Protein AF-A0A534KFR3-F1 (afdb_monomer_lite)

Sequence (346 aa):
MSGYLRDSQLRRQLEEKVKEATRTRQAAEDGIKAAQDLVDQARRTDANVVDAEKALAEANEAMASKDYKVAVDKAGEALERGKRIYRERARAIVDSSSALGRLAKGVGGELAETEAALAKAEGALASEDLGTAIDLAKKAWKRSEKVLQEHLSSSFSKAQSLILAAKNLSRDVAPVEDLLSRARTAMENNDFQSALDFTNEALETITDDLNSAVDKEIHEVEDLIRTAAELGADTTKATTLIERARGDIGNLDFEKAKNAVRQSRAESEKALQRSLDGRAGDFSKFVQDARALGADPAIGQESFDKAEAAIKKGNYREGAQLAKQGFQAIQQAQFQRVVGVIATSR

Secondary structure (DSSP, 8-state):
-HHHHHHHHHHHHHHHHHHHHHHHHHHHHHHHHHHHHHHHHHHTTT---HHHHHHHHHHHHHHHTT-HHHHHHHHHHHHHHHHHHHHHHHHHHHHHHHHHHHHHHHTT---HHHHHHHHHHHHHHHTT-HHHHHHHHHHHHHHHHHHHHHHHHHHHHHHHHHHHHHHHTT---HHHHHHHHHHHHHHHTT-HHHHHHHHHHHHHHHHHHHHHHHHHHHHHHHHHHHHHHHTT---HHHHHHHHHHHHHHHTT-HHHHHHHHHHHHHHHHHHHHHHHHHHHHHHHHHHHHHHHTT---HHHHHHHHHHHHHHHTT-HHHHHHHHHHHHHHHHHHHHHHHHHHHHHT-

Structure (mmCIF, N/CA/C/O backbone):
data_AF-A0A534KFR3-F1
#
_entry.id   AF-A0A534KFR3-F1
#
loop_
_atom_site.group_PDB
_atom_site.id
_atom_site.type_symbol
_atom_site.label_atom_id
_atom_site.label_alt_id
_atom_site.label_comp_id
_atom_site.label_asym_id
_atom_site.label_entity_id
_atom_site.label_seq_id
_atom_site.pdbx_PDB_ins_code
_atom_site.Cartn_x
_atom_site.Cartn_y
_atom_site.Cartn_z
_atom_site.occupancy
_atom_site.B_iso_or_equiv
_atom_site.auth_seq_id
_atom_site.auth_comp_id
_atom_site.auth_asym_id
_atom_site.auth_atom_id
_atom_site.pdbx_PDB_model_num
ATOM 1 N N . MET A 1 1 ? -63.292 -10.045 74.303 1.00 50.25 1 MET A N 1
ATOM 2 C CA . MET A 1 1 ? -62.393 -10.848 73.437 1.00 50.25 1 MET A CA 1
ATOM 3 C C . MET A 1 1 ? -62.024 -10.199 72.085 1.00 50.25 1 MET A C 1
ATOM 5 O O . MET A 1 1 ? -61.214 -10.771 71.375 1.00 50.25 1 MET A O 1
ATOM 9 N N . SER A 1 2 ? -62.514 -9.000 71.722 1.00 57.16 2 SER A N 1
ATOM 10 C CA . SER A 1 2 ? -62.345 -8.441 70.358 1.00 57.16 2 SER A CA 1
ATOM 11 C C . SER A 1 2 ? -61.116 -7.534 70.123 1.00 57.16 2 SER A C 1
ATOM 13 O O . SER A 1 2 ? -60.778 -7.282 68.969 1.00 57.16 2 SER A O 1
ATOM 15 N N . GLY A 1 3 ? -60.454 -7.021 71.170 1.00 59.06 3 GLY A N 1
ATOM 16 C CA . GLY A 1 3 ? -59.320 -6.085 71.033 1.00 59.06 3 GLY A CA 1
ATOM 17 C C . GLY A 1 3 ? -57.972 -6.765 70.762 1.00 59.06 3 GLY A C 1
ATOM 18 O O . GLY A 1 3 ? -57.223 -6.324 69.900 1.00 59.06 3 GLY A O 1
ATOM 19 N N . TYR A 1 4 ? -57.709 -7.893 71.428 1.00 57.94 4 TYR A N 1
ATOM 20 C CA . TYR A 1 4 ? -56.459 -8.657 71.297 1.00 57.94 4 TYR A CA 1
ATOM 21 C C . TYR A 1 4 ? -56.263 -9.266 69.898 1.00 57.94 4 TYR A C 1
ATOM 23 O O . TYR A 1 4 ? -55.151 -9.284 69.384 1.00 57.94 4 TYR A O 1
ATOM 31 N N . LEU A 1 5 ? -57.348 -9.720 69.260 1.00 59.00 5 LEU A N 1
ATOM 32 C CA . LEU A 1 5 ? -57.322 -10.266 67.896 1.00 59.00 5 LEU A CA 1
ATOM 33 C C . LEU A 1 5 ? -57.063 -9.184 66.833 1.00 59.00 5 LEU A C 1
ATOM 35 O O . LEU A 1 5 ? -56.350 -9.440 65.865 1.00 59.00 5 LEU A O 1
ATOM 39 N N . ARG A 1 6 ? -57.589 -7.963 67.024 1.00 63.81 6 ARG A N 1
ATOM 40 C CA . ARG A 1 6 ? -57.292 -6.812 66.150 1.00 63.81 6 ARG A CA 1
ATOM 41 C C . ARG A 1 6 ? -55.854 -6.326 66.320 1.00 63.81 6 ARG A C 1
ATOM 43 O O . ARG A 1 6 ? -55.196 -6.064 65.320 1.00 63.81 6 ARG A O 1
ATOM 50 N N . ASP A 1 7 ? -55.357 -6.260 67.555 1.00 72.62 7 ASP A N 1
ATOM 51 C CA . ASP A 1 7 ? -53.977 -5.843 67.832 1.00 72.62 7 ASP A CA 1
ATOM 52 C C . ASP A 1 7 ? -52.958 -6.871 67.302 1.00 72.62 7 ASP A C 1
ATOM 54 O O . ASP A 1 7 ? -51.939 -6.500 66.721 1.00 72.62 7 ASP A O 1
ATOM 58 N N . SER A 1 8 ? -53.260 -8.176 67.382 1.00 75.62 8 SER A N 1
ATOM 59 C CA . SER A 1 8 ? -52.394 -9.214 66.803 1.00 75.62 8 SER A CA 1
ATOM 60 C C . SER A 1 8 ? -52.407 -9.224 65.268 1.00 75.62 8 SER A C 1
ATOM 62 O O . SER A 1 8 ? -51.380 -9.512 64.655 1.00 75.62 8 SER A O 1
ATOM 64 N N . GLN A 1 9 ? -53.545 -8.924 64.627 1.00 77.69 9 GLN A N 1
ATOM 65 C CA . GLN A 1 9 ? -53.625 -8.772 63.167 1.00 77.69 9 GLN A CA 1
ATOM 66 C C . GLN A 1 9 ? -52.870 -7.530 62.677 1.00 77.69 9 GLN A C 1
ATOM 68 O O . GLN A 1 9 ? -52.138 -7.621 61.693 1.00 77.69 9 GLN A O 1
ATOM 73 N N . LEU A 1 10 ? -52.993 -6.398 63.378 1.00 79.06 10 LEU A N 1
ATOM 74 C CA . LEU A 1 10 ? -52.291 -5.160 63.034 1.00 79.06 10 LEU A CA 1
ATOM 75 C C . LEU A 1 10 ? -50.768 -5.318 63.167 1.00 79.06 10 LEU A C 1
ATOM 77 O O . LEU A 1 10 ? -50.029 -4.902 62.277 1.00 79.06 10 LEU A O 1
ATOM 81 N N . ARG A 1 11 ? -50.291 -5.983 64.231 1.00 79.69 11 ARG A N 1
ATOM 82 C CA . ARG A 1 11 ? -48.862 -6.304 64.401 1.00 79.69 11 ARG A CA 1
ATOM 83 C C . ARG A 1 11 ? -48.328 -7.185 63.277 1.00 79.69 11 ARG A C 1
ATOM 85 O O . ARG A 1 11 ? -47.283 -6.867 62.726 1.00 79.69 11 ARG A O 1
ATOM 92 N N . ARG A 1 12 ? -49.063 -8.233 62.880 1.00 80.75 12 ARG A N 1
ATOM 93 C CA . ARG A 1 12 ? -48.673 -9.083 61.740 1.00 80.75 12 ARG A CA 1
ATOM 94 C C . ARG A 1 12 ? -48.595 -8.299 60.428 1.00 80.75 12 ARG A C 1
ATOM 96 O O . ARG A 1 12 ? -47.632 -8.463 59.691 1.00 80.75 12 ARG A O 1
ATOM 103 N N . GLN A 1 13 ? -49.560 -7.418 60.158 1.00 81.94 13 GLN A N 1
ATOM 104 C CA . GLN A 1 13 ? -49.538 -6.570 58.958 1.00 81.94 13 GLN A CA 1
ATOM 105 C C . GLN A 1 13 ? -48.370 -5.575 58.960 1.00 81.94 13 GLN A C 1
ATOM 107 O O . GLN A 1 13 ? -47.772 -5.325 57.916 1.00 81.94 13 GLN A O 1
ATOM 112 N N . LEU A 1 14 ? -48.032 -5.002 60.117 1.00 81.25 14 LEU A N 1
ATOM 113 C CA . LEU A 1 14 ? -46.873 -4.119 60.252 1.00 81.25 14 LEU A CA 1
ATOM 114 C C . LEU A 1 14 ? -45.558 -4.889 60.082 1.00 81.25 14 LEU A C 1
ATOM 116 O O . LEU A 1 14 ? -44.676 -4.416 59.372 1.00 81.25 14 LEU A O 1
ATOM 120 N N . GLU A 1 15 ? -45.439 -6.084 60.664 1.00 83.81 15 GLU A N 1
ATOM 121 C CA . GLU A 1 15 ? -44.276 -6.960 60.474 1.00 83.81 15 GLU A CA 1
ATOM 122 C C . GLU A 1 15 ? -44.083 -7.362 59.007 1.00 83.81 15 GLU A C 1
ATOM 124 O O . GLU A 1 15 ? -42.954 -7.342 58.514 1.00 83.81 15 GLU A O 1
ATOM 129 N N . GLU A 1 16 ? -45.158 -7.696 58.286 1.00 85.31 16 GLU A N 1
ATOM 130 C CA . GLU A 1 16 ? -45.086 -7.981 56.848 1.00 85.31 16 GLU A CA 1
ATOM 131 C C . GLU A 1 16 ? -44.663 -6.754 56.039 1.00 85.31 16 GLU A C 1
ATOM 133 O O . GLU A 1 16 ? -43.747 -6.860 55.223 1.00 85.31 16 GLU A O 1
ATOM 138 N N . LYS A 1 17 ? -45.241 -5.576 56.309 1.00 83.19 17 LYS A N 1
ATOM 139 C CA . LYS A 1 17 ? -44.859 -4.330 55.625 1.00 83.19 17 LYS A CA 1
ATOM 140 C C . LYS A 1 17 ? -43.408 -3.936 55.880 1.00 83.19 17 LYS A C 1
ATOM 142 O O . LYS A 1 17 ? -42.738 -3.467 54.964 1.00 83.19 17 LYS A O 1
ATOM 147 N N . VAL A 1 18 ? -42.906 -4.133 57.099 1.00 85.75 18 VAL A N 1
ATOM 148 C CA . VAL A 1 18 ? -41.492 -3.890 57.419 1.00 85.75 18 VAL A CA 1
ATOM 1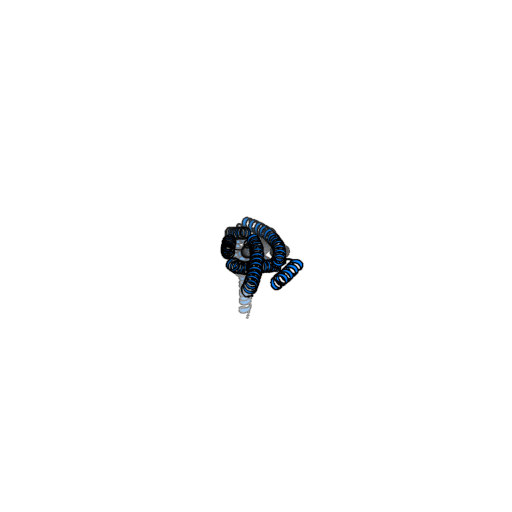49 C C . VAL A 1 18 ? -40.604 -4.863 56.647 1.00 85.75 18 VAL A C 1
ATOM 151 O O . VAL A 1 18 ? -39.651 -4.424 56.012 1.00 85.75 18 VAL A O 1
ATOM 154 N N . LYS A 1 19 ? -40.938 -6.160 56.618 1.00 88.94 19 LYS A N 1
ATOM 155 C CA . LYS A 1 19 ? -40.187 -7.157 55.835 1.00 88.94 19 LYS A CA 1
ATOM 156 C C . LYS A 1 19 ? -40.177 -6.838 54.338 1.00 88.94 19 LYS A C 1
ATOM 158 O O . LYS A 1 19 ? -39.131 -6.960 53.704 1.00 88.94 19 LYS A O 1
ATOM 163 N N . GLU A 1 20 ? -41.312 -6.434 53.775 1.00 86.88 20 GLU A N 1
ATOM 164 C CA . GLU A 1 20 ? -41.431 -6.040 52.367 1.00 86.88 20 GLU A CA 1
ATOM 165 C C . GLU A 1 20 ? -40.597 -4.784 52.067 1.00 86.88 20 GLU A C 1
ATOM 167 O O . GLU A 1 20 ? -39.834 -4.764 51.100 1.00 86.88 20 GLU A O 1
ATOM 172 N N . ALA A 1 21 ? -40.656 -3.771 52.935 1.00 84.88 21 ALA A N 1
ATOM 173 C CA . ALA A 1 21 ? -39.852 -2.559 52.803 1.00 84.88 21 ALA A CA 1
ATOM 174 C C . ALA A 1 21 ? -38.344 -2.845 52.904 1.00 84.88 21 ALA A C 1
ATOM 176 O O . ALA A 1 21 ? -37.573 -2.318 52.105 1.00 84.88 21 ALA A O 1
ATOM 177 N N . THR A 1 22 ? -37.912 -3.714 53.827 1.00 91.31 22 THR A N 1
ATOM 178 C CA . THR A 1 22 ? -36.505 -4.130 53.941 1.00 91.31 22 THR A CA 1
ATOM 179 C C . THR A 1 22 ? -36.033 -4.881 52.697 1.00 91.31 22 THR A C 1
ATOM 181 O O . THR A 1 22 ? -34.948 -4.598 52.197 1.00 91.31 22 THR A O 1
ATOM 184 N N . ARG A 1 23 ? -36.846 -5.799 52.155 1.00 93.38 23 ARG A N 1
ATOM 185 C CA . ARG A 1 23 ? -36.517 -6.514 50.908 1.00 93.38 23 ARG A CA 1
ATOM 186 C C . ARG A 1 23 ? -36.410 -5.572 49.715 1.00 93.38 23 ARG A C 1
ATOM 188 O O . ARG A 1 23 ? -35.467 -5.681 48.943 1.00 93.38 23 ARG A O 1
ATOM 195 N N . THR A 1 24 ? -37.356 -4.645 49.583 1.00 92.62 24 THR A N 1
ATOM 196 C CA . THR A 1 24 ? -37.374 -3.675 48.476 1.00 92.62 24 THR A CA 1
ATOM 197 C C . THR A 1 24 ? -36.176 -2.735 48.559 1.00 92.62 24 THR A C 1
ATOM 199 O O . THR A 1 24 ? -35.534 -2.464 47.552 1.00 92.62 24 THR A O 1
ATOM 202 N N . ARG A 1 25 ? -35.822 -2.295 49.772 1.00 94.19 25 ARG A N 1
ATOM 203 C CA . ARG A 1 25 ? -34.606 -1.519 50.017 1.00 94.19 25 ARG A CA 1
ATOM 204 C C . ARG A 1 25 ? -33.344 -2.277 49.597 1.00 94.19 25 ARG A C 1
ATOM 206 O O . ARG A 1 25 ? -32.515 -1.698 48.911 1.00 94.19 25 ARG A O 1
ATOM 213 N N . GLN A 1 26 ? -33.204 -3.544 49.992 1.00 95.69 26 GLN A N 1
ATOM 214 C CA . GLN A 1 26 ? -32.040 -4.349 49.613 1.00 95.69 26 GLN A CA 1
ATOM 215 C C . GLN A 1 26 ? -31.951 -4.512 48.090 1.00 95.69 26 GLN A C 1
ATOM 217 O O . GLN A 1 26 ? -30.890 -4.313 47.514 1.00 95.69 26 GLN A O 1
ATOM 222 N N . ALA A 1 27 ? -33.078 -4.795 47.430 1.00 95.12 27 ALA A N 1
ATOM 223 C CA . ALA A 1 27 ? -33.136 -4.896 45.974 1.00 95.12 27 ALA A CA 1
ATOM 224 C C . ALA A 1 27 ? -32.747 -3.579 45.277 1.00 95.12 27 ALA A C 1
ATOM 226 O O . ALA A 1 27 ? -32.077 -3.613 44.247 1.00 95.12 27 ALA A O 1
ATOM 227 N N . ALA A 1 28 ? -33.132 -2.429 45.841 1.00 95.56 28 ALA A N 1
ATOM 228 C CA . ALA A 1 28 ? -32.716 -1.121 45.342 1.00 95.56 28 ALA A CA 1
ATOM 229 C C . ALA A 1 28 ? -31.203 -0.911 45.504 1.00 95.56 28 ALA A C 1
ATOM 231 O O . ALA A 1 28 ? -30.542 -0.519 44.549 1.00 95.56 28 ALA A O 1
ATOM 232 N N . GLU A 1 29 ? -30.642 -1.203 46.683 1.00 96.62 29 GLU A N 1
ATOM 233 C CA . GLU A 1 29 ? -29.201 -1.077 46.953 1.00 96.62 29 GLU A CA 1
ATOM 234 C C . GLU A 1 29 ? -28.370 -1.979 46.020 1.00 96.62 29 GLU A C 1
ATOM 236 O O . GLU A 1 29 ? -27.416 -1.513 45.392 1.00 96.62 29 GLU A O 1
ATOM 241 N N . ASP A 1 30 ? -28.772 -3.243 45.864 1.00 97.44 30 ASP A N 1
ATOM 242 C CA . ASP A 1 30 ? -28.108 -4.205 44.979 1.00 97.44 30 ASP A CA 1
ATOM 243 C C . ASP A 1 30 ? -28.236 -3.796 43.502 1.00 97.44 30 ASP A C 1
ATOM 245 O O . ASP A 1 30 ? -27.262 -3.855 42.748 1.00 97.44 30 ASP A O 1
ATOM 249 N N . GLY A 1 31 ? -29.423 -3.339 43.089 1.00 96.94 31 GLY A N 1
ATOM 250 C CA . GLY A 1 31 ? -29.691 -2.876 41.729 1.00 96.94 31 GLY A CA 1
ATOM 251 C C . GLY A 1 31 ? -28.885 -1.632 41.361 1.00 96.94 31 GLY A C 1
ATOM 252 O O . GLY A 1 31 ? -28.273 -1.595 40.294 1.00 96.94 31 GLY A O 1
ATOM 253 N N . ILE A 1 32 ? -28.841 -0.631 42.249 1.00 97.81 32 ILE A N 1
ATOM 254 C CA . ILE A 1 32 ? -28.047 0.592 42.055 1.00 97.81 32 ILE A CA 1
ATOM 255 C C . ILE A 1 32 ? -26.572 0.230 41.930 1.00 97.81 32 ILE A C 1
ATOM 257 O O . ILE A 1 32 ? -25.907 0.706 41.013 1.00 97.81 32 ILE A O 1
ATOM 261 N N . LYS A 1 33 ? -26.064 -0.650 42.800 1.00 98.00 33 LYS A N 1
ATOM 262 C CA . LYS A 1 33 ? -24.670 -1.093 42.739 1.00 98.00 33 LYS A CA 1
ATOM 263 C C . LYS A 1 33 ? -24.352 -1.806 41.422 1.00 98.00 33 LYS A C 1
ATOM 265 O O . LYS A 1 33 ? -23.362 -1.471 40.781 1.00 98.00 33 LYS A O 1
ATOM 270 N N . ALA A 1 34 ? -25.200 -2.736 40.987 1.00 96.62 34 ALA A N 1
ATOM 271 C CA . ALA A 1 34 ? -25.010 -3.441 39.721 1.00 96.62 34 ALA A CA 1
ATOM 272 C C . ALA A 1 34 ? -25.040 -2.487 38.513 1.00 96.62 34 ALA A C 1
ATOM 274 O O . ALA A 1 34 ? -24.224 -2.615 37.598 1.00 96.62 34 ALA A O 1
ATOM 275 N N . ALA A 1 35 ? -25.957 -1.516 38.515 1.00 96.81 35 ALA A N 1
ATOM 276 C CA . ALA A 1 35 ? -26.034 -0.496 37.476 1.00 96.81 35 ALA A CA 1
ATOM 277 C C . ALA A 1 35 ? -24.790 0.408 37.476 1.00 96.81 35 ALA A C 1
ATOM 279 O O . ALA A 1 35 ? -24.234 0.672 36.412 1.00 96.81 35 ALA A O 1
ATOM 280 N N . GLN A 1 36 ? -24.317 0.822 38.655 1.00 97.31 36 GLN A N 1
ATOM 281 C CA . GLN A 1 36 ? -23.097 1.612 38.829 1.00 97.31 36 GLN A CA 1
ATOM 282 C C . GLN A 1 36 ? -21.870 0.880 38.270 1.00 97.31 36 GLN A C 1
ATOM 284 O O . GLN A 1 36 ? -21.167 1.432 37.425 1.00 97.31 36 GLN A O 1
ATOM 289 N N . ASP A 1 37 ? -21.653 -0.375 38.676 1.00 95.94 37 ASP A N 1
ATOM 290 C CA . ASP A 1 37 ? -20.512 -1.185 38.234 1.00 95.94 37 ASP A CA 1
ATOM 291 C C . ASP A 1 37 ? -20.498 -1.347 36.705 1.00 95.94 37 ASP A C 1
ATOM 293 O O . ASP A 1 37 ? -19.446 -1.260 36.066 1.00 95.94 37 ASP A O 1
ATOM 297 N N . LEU A 1 38 ? -21.670 -1.550 36.099 1.00 95.06 38 LEU A N 1
ATOM 298 C CA . LEU A 1 38 ? -21.807 -1.706 34.655 1.00 95.06 38 LEU A CA 1
ATOM 299 C C . LEU A 1 38 ? -21.578 -0.396 33.892 1.00 95.06 38 LEU A C 1
ATOM 301 O O . LEU A 1 38 ? -20.883 -0.391 32.875 1.00 95.06 38 LEU A O 1
ATOM 305 N N . VAL A 1 39 ? -22.145 0.712 34.374 1.00 95.44 39 VAL A N 1
ATOM 306 C CA . VAL A 1 39 ? -21.927 2.047 33.798 1.00 95.44 39 VAL A CA 1
ATOM 307 C C . VAL A 1 39 ? -20.448 2.416 33.873 1.00 95.44 39 VAL A C 1
ATOM 309 O O . VAL A 1 39 ? -19.890 2.903 32.891 1.00 95.44 39 VAL A O 1
ATOM 312 N N . ASP A 1 40 ? -19.781 2.114 34.985 1.00 95.00 40 ASP A N 1
ATOM 313 C CA . ASP A 1 40 ? -18.352 2.365 35.148 1.00 95.00 40 ASP A CA 1
ATOM 314 C C . ASP A 1 40 ? -17.501 1.498 34.205 1.00 95.00 40 ASP A C 1
ATOM 316 O O . ASP A 1 40 ? -16.528 1.993 33.630 1.00 95.00 40 ASP A O 1
ATOM 320 N N . GLN A 1 41 ? -17.866 0.229 33.982 1.00 93.25 41 GLN A N 1
ATOM 321 C CA . GLN A 1 41 ? -17.212 -0.618 32.975 1.00 93.25 41 GLN A CA 1
ATOM 322 C C . GLN A 1 41 ? -17.389 -0.062 31.560 1.00 93.25 41 GLN A C 1
ATOM 324 O O . GLN A 1 41 ? -16.403 0.088 30.837 1.00 93.25 41 GLN A O 1
ATOM 329 N N . ALA A 1 42 ? -18.614 0.307 31.183 1.00 93.50 42 ALA A N 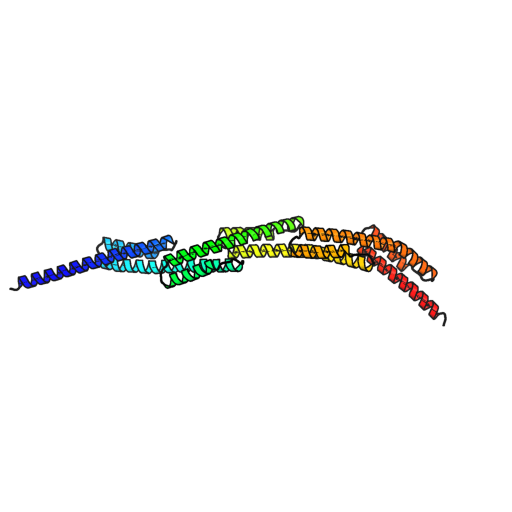1
ATOM 330 C CA . ALA A 1 42 ? -18.897 0.906 29.884 1.00 93.50 42 ALA A CA 1
ATOM 331 C C . ALA A 1 42 ? -18.103 2.211 29.690 1.00 93.50 42 ALA A C 1
ATOM 333 O O . ALA A 1 42 ? -17.440 2.391 28.664 1.00 93.50 42 ALA A O 1
ATOM 334 N N . ARG A 1 43 ? -18.066 3.075 30.713 1.00 94.00 43 ARG A N 1
ATOM 335 C CA . ARG A 1 43 ? -17.313 4.337 30.704 1.00 94.00 43 ARG A CA 1
ATOM 336 C C . ARG A 1 43 ? -15.810 4.112 30.520 1.00 94.00 43 ARG A C 1
ATOM 338 O O . ARG A 1 43 ? -15.188 4.813 29.732 1.00 94.00 43 ARG A O 1
ATOM 345 N N . ARG A 1 44 ? -15.222 3.097 31.169 1.00 93.12 44 ARG A N 1
ATOM 346 C CA . ARG A 1 44 ? -13.798 2.718 30.994 1.00 93.12 44 ARG A CA 1
ATOM 347 C C . ARG A 1 44 ? -13.445 2.263 29.575 1.00 93.12 44 ARG A C 1
ATOM 349 O O . ARG A 1 44 ? -12.268 2.103 29.260 1.00 93.12 44 ARG A O 1
ATOM 356 N N . THR A 1 45 ? -14.445 2.020 28.734 1.00 90.38 45 THR A N 1
ATOM 357 C CA . THR A 1 45 ? -14.273 1.665 27.319 1.00 90.38 45 THR A CA 1
ATOM 358 C C . THR A 1 45 ? -14.628 2.810 26.374 1.00 90.38 45 THR A C 1
ATOM 360 O O . THR A 1 45 ? -14.812 2.586 25.177 1.00 90.38 45 THR A O 1
ATOM 363 N N . ASP A 1 46 ? -14.708 4.032 26.908 1.00 89.88 46 ASP A N 1
ATOM 364 C CA . ASP A 1 46 ? -15.076 5.263 26.202 1.00 89.88 46 ASP A CA 1
ATOM 365 C C . ASP A 1 46 ? -16.474 5.192 25.568 1.00 89.88 46 ASP A C 1
ATOM 367 O O . ASP A 1 46 ? -16.735 5.786 24.522 1.00 89.88 46 ASP A O 1
ATOM 371 N N . ALA A 1 47 ? -17.385 4.420 26.169 1.00 92.88 47 ALA A N 1
ATOM 372 C CA . ALA A 1 47 ? -18.779 4.404 25.750 1.00 92.88 47 ALA A CA 1
ATOM 373 C C . ALA A 1 47 ? -19.499 5.672 26.236 1.00 92.88 47 ALA A C 1
ATOM 375 O O . ALA A 1 47 ? -19.273 6.138 27.355 1.00 92.88 47 ALA A O 1
ATOM 376 N N . ASN A 1 48 ? -20.414 6.204 25.421 1.00 93.44 48 ASN A N 1
ATOM 377 C CA . ASN A 1 48 ? -21.284 7.299 25.844 1.00 93.44 48 ASN A CA 1
ATOM 378 C C . ASN A 1 48 ? -22.361 6.766 26.802 1.00 93.44 48 ASN A C 1
ATOM 380 O O . ASN A 1 48 ? -23.336 6.155 26.371 1.00 93.44 48 ASN A O 1
ATOM 384 N N . VAL A 1 49 ? -22.166 6.996 28.100 1.00 96.00 49 VAL A N 1
ATOM 385 C CA . VAL A 1 49 ? -23.014 6.466 29.178 1.00 96.00 49 VAL A CA 1
ATOM 386 C C . VAL A 1 49 ? -24.045 7.463 29.717 1.00 96.00 49 VAL A C 1
ATOM 388 O O . VAL A 1 49 ? -24.759 7.126 30.659 1.00 96.00 49 VAL A O 1
ATOM 391 N N . VAL A 1 50 ? -24.181 8.648 29.112 1.00 96.12 50 VAL A N 1
ATOM 392 C CA . VAL A 1 50 ? -25.008 9.761 29.628 1.00 96.12 50 VAL A CA 1
ATOM 393 C C . VAL A 1 50 ? -26.443 9.333 29.970 1.00 96.12 50 VAL A C 1
ATOM 395 O O . VAL A 1 50 ? -26.951 9.647 31.046 1.00 96.12 50 VAL A O 1
ATOM 398 N N . ASP A 1 51 ? -27.095 8.556 29.102 1.00 93.12 51 ASP A N 1
ATOM 399 C CA . ASP A 1 51 ? -28.480 8.111 29.327 1.00 93.12 51 ASP A CA 1
ATOM 400 C C . ASP A 1 51 ? -28.617 7.096 30.475 1.00 93.12 51 ASP A C 1
ATOM 402 O O . ASP A 1 51 ? -29.647 7.046 31.156 1.00 93.12 51 ASP A O 1
ATOM 406 N N . ALA A 1 52 ? -27.591 6.267 30.690 1.00 95.38 52 ALA A N 1
ATOM 407 C CA . ALA A 1 52 ? -27.550 5.315 31.796 1.00 95.38 52 ALA A CA 1
ATOM 408 C C . ALA A 1 52 ? -27.202 6.020 33.117 1.00 95.38 52 ALA A C 1
ATOM 410 O O . ALA A 1 52 ? -27.816 5.731 34.142 1.00 95.38 52 ALA A O 1
ATOM 411 N N . GLU A 1 53 ? -26.291 6.997 33.082 1.00 96.69 53 GLU A N 1
ATOM 412 C CA . GLU A 1 53 ? -25.944 7.851 34.222 1.00 96.69 53 GLU A CA 1
ATOM 413 C C . GLU A 1 53 ? -27.145 8.659 34.717 1.00 96.69 53 GLU A C 1
ATOM 415 O O . GLU A 1 53 ? -27.361 8.755 35.924 1.00 96.69 53 GLU A O 1
ATOM 420 N N . LYS A 1 54 ? -27.969 9.187 33.805 1.00 97.31 54 LYS A N 1
ATOM 421 C CA . LYS A 1 54 ? -29.198 9.897 34.173 1.00 97.31 54 LYS A CA 1
ATOM 422 C C . LYS A 1 54 ? -30.167 8.999 34.949 1.00 97.31 54 LYS A C 1
ATOM 424 O O . LYS A 1 54 ? -30.649 9.392 36.006 1.00 97.31 54 LYS A O 1
ATOM 429 N N . ALA A 1 55 ? -30.421 7.783 34.461 1.00 96.19 55 ALA A N 1
ATOM 430 C CA . ALA A 1 55 ? -31.280 6.827 35.166 1.00 96.19 55 ALA A CA 1
ATOM 431 C C . ALA A 1 55 ? -30.692 6.405 36.521 1.00 96.19 55 ALA A C 1
ATOM 433 O O . ALA A 1 55 ? -31.422 6.246 37.497 1.00 96.19 55 ALA A O 1
ATOM 434 N N . LEU A 1 56 ? -29.366 6.267 36.598 1.00 97.44 56 LEU A N 1
ATOM 435 C CA . LEU A 1 56 ? -28.661 5.949 37.835 1.00 97.44 56 LEU A CA 1
ATOM 436 C C . LEU A 1 56 ? -28.758 7.090 38.860 1.00 97.44 56 LEU A C 1
ATOM 438 O O . LEU A 1 56 ? -28.903 6.834 40.055 1.00 97.44 56 LEU A O 1
ATOM 442 N N . ALA A 1 57 ? -28.720 8.347 38.413 1.00 97.75 57 ALA A N 1
ATOM 443 C CA . ALA A 1 57 ? -28.954 9.510 39.266 1.00 97.75 57 ALA A CA 1
ATOM 444 C C . ALA A 1 57 ? -30.393 9.525 39.810 1.00 97.75 57 ALA A C 1
ATOM 446 O O . ALA A 1 57 ? -30.580 9.629 41.021 1.00 97.75 57 ALA A O 1
ATOM 447 N N . GLU A 1 58 ? -31.394 9.305 38.949 1.00 97.69 58 GLU A N 1
ATOM 448 C CA . GLU A 1 58 ? -32.807 9.191 39.349 1.00 97.69 58 GLU A CA 1
ATOM 449 C C . GLU A 1 58 ? -33.027 8.048 40.365 1.00 97.69 58 GLU A C 1
ATOM 451 O O . GLU A 1 58 ? -33.787 8.198 41.323 1.00 97.69 58 GLU A O 1
ATOM 456 N N . ALA A 1 59 ? -32.317 6.922 40.214 1.00 97.38 59 ALA A N 1
ATOM 457 C CA . ALA A 1 59 ? -32.353 5.815 41.172 1.00 97.38 59 ALA A CA 1
ATOM 458 C C . ALA A 1 59 ? -31.782 6.208 42.543 1.00 97.38 59 ALA A C 1
ATOM 460 O O . ALA A 1 59 ? -32.386 5.913 43.576 1.00 97.38 59 ALA A O 1
ATOM 461 N N . ASN A 1 60 ? -30.643 6.907 42.564 1.00 97.56 60 ASN A N 1
ATOM 462 C CA . ASN A 1 60 ? -30.020 7.397 43.796 1.00 97.56 60 ASN A CA 1
ATOM 463 C C . ASN A 1 60 ? -30.887 8.451 44.509 1.00 97.56 60 ASN A C 1
ATOM 465 O O . ASN A 1 60 ? -31.002 8.424 45.736 1.00 97.56 60 ASN A O 1
ATOM 469 N N . GLU A 1 61 ? -31.543 9.346 43.766 1.00 97.88 61 GLU A N 1
ATOM 470 C CA . GLU A 1 61 ? -32.478 10.336 44.320 1.00 97.88 61 GLU A CA 1
ATOM 471 C C . GLU A 1 61 ? -33.711 9.678 44.956 1.00 97.88 61 GLU A C 1
ATOM 473 O O . GLU A 1 61 ? -34.104 10.025 46.077 1.00 97.88 61 GLU A O 1
ATOM 478 N N . ALA A 1 62 ? -34.294 8.681 44.283 1.00 96.81 62 ALA A N 1
ATOM 479 C CA . ALA A 1 62 ? -35.393 7.887 44.830 1.00 96.81 62 ALA A CA 1
ATOM 480 C C . ALA A 1 62 ? -34.960 7.124 46.094 1.00 96.81 62 ALA A C 1
ATOM 482 O O . ALA A 1 62 ? -35.685 7.094 47.094 1.00 96.81 62 ALA A O 1
ATOM 483 N N . MET A 1 63 ? -33.736 6.588 46.093 1.00 95.94 63 MET A N 1
ATOM 484 C CA . MET A 1 63 ? -33.148 5.894 47.235 1.00 95.94 63 MET A CA 1
ATOM 485 C C . MET A 1 63 ? -32.963 6.822 48.446 1.00 95.94 63 MET A C 1
ATOM 487 O O . MET A 1 63 ? -33.329 6.459 49.570 1.00 95.94 63 MET A O 1
ATOM 491 N N . ALA A 1 64 ? -32.474 8.046 48.221 1.00 96.94 64 ALA A N 1
ATOM 492 C CA . ALA A 1 64 ? -32.345 9.086 49.245 1.00 96.94 64 ALA A CA 1
ATOM 493 C C . ALA A 1 64 ? -33.711 9.531 49.798 1.00 96.94 64 ALA A C 1
ATOM 495 O O . ALA A 1 64 ? -33.858 9.757 51.002 1.00 96.94 64 ALA A O 1
ATOM 496 N N . SER A 1 65 ? -34.728 9.575 48.936 1.00 96.00 65 SER A N 1
ATOM 497 C CA . SER A 1 65 ? -36.116 9.907 49.289 1.00 96.00 65 SER A CA 1
ATOM 498 C C . SER A 1 65 ? -36.872 8.753 49.961 1.00 96.00 65 SER A C 1
ATOM 500 O O . SER A 1 65 ? -38.024 8.920 50.362 1.00 96.00 65 SER A O 1
ATOM 502 N N . LYS A 1 66 ? -36.225 7.589 50.130 1.00 94.50 66 LYS A N 1
ATOM 503 C CA . LYS A 1 66 ? -36.805 6.336 50.646 1.00 94.50 66 LYS A CA 1
ATOM 504 C C . LYS A 1 66 ? -37.948 5.776 49.792 1.00 94.50 66 LYS A C 1
ATOM 506 O O . LYS A 1 66 ? -38.707 4.929 50.266 1.00 94.50 66 LYS A O 1
ATOM 511 N N . ASP A 1 67 ? -38.048 6.203 48.537 1.00 95.62 67 ASP A N 1
ATOM 512 C CA . ASP A 1 67 ? -38.950 5.606 47.558 1.00 95.62 67 ASP A CA 1
ATOM 513 C C . ASP A 1 67 ? -38.272 4.389 46.918 1.00 95.62 67 ASP A C 1
ATOM 515 O O . ASP A 1 67 ? -37.748 4.422 45.805 1.00 95.62 67 ASP A O 1
ATOM 519 N N . TYR A 1 68 ? -38.228 3.293 47.679 1.00 94.81 68 TYR A N 1
ATOM 520 C CA . TYR A 1 68 ? -37.477 2.100 47.290 1.00 94.81 68 TYR A CA 1
ATOM 521 C C . TYR A 1 68 ? -38.040 1.406 46.047 1.00 94.81 68 TYR A C 1
ATOM 523 O O . TYR A 1 68 ? -37.291 0.725 45.357 1.00 94.81 68 TYR A O 1
ATOM 531 N N . LYS A 1 69 ? -39.332 1.574 45.735 1.00 94.88 69 LYS A N 1
ATOM 532 C CA . LYS A 1 69 ? -39.917 0.999 44.515 1.00 94.88 69 LYS A CA 1
ATOM 533 C C . LYS A 1 69 ? -39.427 1.749 43.283 1.00 94.88 69 LYS A C 1
ATOM 535 O O . LYS A 1 69 ? -38.901 1.120 42.372 1.00 94.88 69 LYS A O 1
ATOM 540 N N . VAL A 1 70 ? -39.496 3.082 43.310 1.00 96.69 70 VAL A N 1
ATOM 541 C CA . VAL A 1 70 ? -38.955 3.908 42.223 1.00 96.69 70 VAL A CA 1
ATOM 542 C C . VAL A 1 70 ? -37.446 3.704 42.084 1.00 96.69 70 VAL A C 1
ATOM 544 O O . VAL A 1 70 ? -36.950 3.608 40.965 1.00 96.69 70 VAL A O 1
ATOM 547 N N . ALA A 1 71 ? -36.714 3.558 43.193 1.00 97.44 71 ALA A N 1
ATOM 548 C CA . ALA A 1 71 ? -35.282 3.269 43.155 1.00 97.44 71 ALA A CA 1
ATOM 549 C C . ALA A 1 71 ? -34.964 1.943 42.438 1.00 97.44 71 ALA A C 1
ATOM 551 O O . ALA A 1 71 ? -34.044 1.910 41.624 1.00 97.44 71 ALA A O 1
ATOM 552 N N . VAL A 1 72 ? -35.737 0.872 42.681 1.00 97.56 72 VAL A N 1
ATOM 553 C CA . VAL A 1 72 ? -35.597 -0.409 41.959 1.00 97.56 72 VAL A CA 1
ATOM 554 C C . VAL A 1 72 ? -35.867 -0.232 40.466 1.00 97.56 72 VAL A C 1
ATOM 556 O O . VAL A 1 72 ? -35.058 -0.672 39.649 1.00 97.56 72 VAL A O 1
ATOM 559 N N . ASP A 1 73 ? -36.967 0.431 40.106 1.00 97.50 73 ASP A N 1
ATOM 560 C CA . ASP A 1 73 ? -37.353 0.617 38.704 1.00 97.50 73 ASP A CA 1
ATOM 561 C C . ASP A 1 73 ? -36.288 1.419 37.940 1.00 97.50 73 ASP A C 1
ATOM 563 O O . ASP A 1 73 ? -35.853 1.024 36.855 1.00 97.50 73 ASP A O 1
ATOM 567 N N . LYS A 1 74 ? -35.795 2.507 38.544 1.00 97.56 74 LYS A N 1
ATOM 568 C CA . LYS A 1 74 ? -34.749 3.359 37.968 1.00 97.56 74 LYS A CA 1
ATOM 569 C C . LYS A 1 74 ? -33.385 2.685 37.911 1.00 97.56 74 LYS A C 1
ATOM 571 O O . LYS A 1 74 ? -32.670 2.853 36.925 1.00 97.56 74 LYS A O 1
ATOM 576 N N . ALA A 1 75 ? -33.039 1.871 38.905 1.00 97.69 75 ALA A N 1
ATOM 577 C CA . ALA A 1 75 ? -31.827 1.062 38.862 1.00 97.69 75 ALA A CA 1
ATOM 578 C C . ALA A 1 75 ? -31.886 0.009 37.743 1.00 97.69 75 ALA A C 1
ATOM 580 O O . ALA A 1 75 ? -30.905 -0.176 37.023 1.00 97.69 75 ALA A O 1
ATOM 581 N N . GLY A 1 76 ? -33.040 -0.635 37.544 1.00 97.50 76 GLY A N 1
ATOM 582 C CA . GLY A 1 76 ? -33.268 -1.552 36.424 1.00 97.50 76 GLY A CA 1
ATOM 583 C C . GLY A 1 76 ? -33.163 -0.853 35.065 1.00 97.50 76 GLY A C 1
ATOM 584 O O . GLY A 1 76 ? -32.492 -1.351 34.161 1.00 97.50 76 GLY A O 1
ATOM 585 N N . GLU A 1 77 ? -33.753 0.339 34.939 1.00 97.19 77 GLU A N 1
ATOM 586 C CA . GLU A 1 77 ? -33.654 1.189 33.745 1.00 97.19 77 GLU A CA 1
ATOM 587 C C . GLU A 1 77 ? -32.193 1.567 33.436 1.00 97.19 77 GLU A C 1
ATOM 589 O O . GLU A 1 77 ? -31.748 1.457 32.289 1.00 97.19 77 GLU A O 1
ATOM 594 N N . ALA A 1 78 ? -31.424 1.959 34.458 1.00 97.31 78 ALA A N 1
ATOM 595 C CA . ALA A 1 78 ? -30.001 2.264 34.336 1.00 97.31 78 ALA A CA 1
ATOM 596 C C . ALA A 1 78 ? -29.181 1.038 33.912 1.00 97.31 78 ALA A C 1
ATOM 598 O O . ALA A 1 78 ? -28.342 1.138 33.014 1.00 97.31 78 ALA A O 1
ATOM 599 N N . LEU A 1 79 ? -29.453 -0.124 34.512 1.00 96.31 79 LEU A N 1
ATOM 600 C CA . LEU A 1 79 ? -28.762 -1.374 34.210 1.00 96.31 79 LEU A CA 1
ATOM 601 C C . LEU A 1 79 ? -28.985 -1.800 32.753 1.00 96.31 79 LEU A C 1
ATOM 603 O O . LEU A 1 79 ? -28.023 -2.091 32.046 1.00 96.31 79 LEU A O 1
ATOM 607 N N . GLU A 1 80 ? -30.228 -1.805 32.272 1.00 96.06 80 GLU A N 1
ATOM 608 C CA . GLU A 1 80 ? -30.535 -2.212 30.895 1.00 96.06 80 GLU A CA 1
ATOM 609 C C . GLU A 1 80 ? -29.951 -1.245 29.858 1.00 96.06 80 GLU A C 1
ATOM 611 O O . GLU A 1 80 ? -29.374 -1.677 28.853 1.00 96.06 80 GLU A O 1
ATOM 616 N N . ARG A 1 81 ? -30.002 0.068 30.126 1.00 95.94 81 ARG A N 1
ATOM 617 C CA . ARG A 1 81 ? -29.316 1.062 29.286 1.00 95.94 81 ARG A CA 1
ATOM 618 C C . ARG A 1 81 ? -27.809 0.839 29.268 1.00 95.94 81 ARG A C 1
ATOM 620 O O . ARG A 1 81 ? -27.225 0.805 28.185 1.00 95.94 81 ARG A O 1
ATOM 627 N N . GLY A 1 82 ? -27.200 0.638 30.436 1.00 95.69 82 GLY A N 1
ATOM 628 C CA . GLY A 1 82 ? -25.777 0.340 30.571 1.00 95.69 82 GLY A CA 1
ATOM 629 C C . GLY A 1 82 ? -25.372 -0.912 29.792 1.00 95.69 82 GLY A C 1
ATOM 630 O O . GLY A 1 82 ? -24.388 -0.873 29.057 1.00 95.69 82 GLY A O 1
ATOM 631 N N . LYS A 1 83 ? -26.163 -1.994 29.860 1.00 94.75 83 LYS A N 1
ATOM 632 C CA . LYS A 1 83 ? -25.882 -3.253 29.139 1.00 94.75 83 LYS A CA 1
ATOM 633 C C . LYS A 1 83 ? -25.897 -3.040 27.638 1.00 94.75 83 LYS A C 1
ATOM 635 O O . LYS A 1 83 ? -25.007 -3.522 26.943 1.00 94.75 83 LYS A O 1
ATOM 640 N N . ARG A 1 84 ? -26.909 -2.331 27.132 1.00 95.38 84 ARG A N 1
ATOM 641 C CA . ARG A 1 84 ? -27.025 -2.029 25.704 1.00 95.38 84 ARG A CA 1
ATOM 642 C C . ARG A 1 84 ? -25.829 -1.211 25.221 1.00 95.38 84 ARG A C 1
ATOM 644 O O . ARG A 1 84 ? -25.161 -1.639 24.286 1.00 95.38 84 ARG A O 1
ATOM 651 N N . ILE A 1 85 ? -25.523 -0.109 25.907 1.00 95.62 85 ILE A N 1
ATOM 652 C CA . ILE A 1 85 ? -24.392 0.774 25.584 1.00 95.62 85 ILE A CA 1
ATOM 653 C C . ILE A 1 85 ? -23.074 -0.008 25.604 1.00 95.62 85 ILE A C 1
ATOM 655 O O . ILE A 1 85 ? -22.266 0.100 24.680 1.00 95.62 85 ILE A O 1
ATOM 659 N N . TYR A 1 86 ? -22.862 -0.835 26.631 1.00 95.38 86 TYR A N 1
ATOM 660 C CA . TYR A 1 86 ? -21.633 -1.607 26.755 1.00 95.38 86 TYR A CA 1
ATOM 661 C C . TYR A 1 86 ? -21.507 -2.665 25.654 1.00 95.38 86 TYR A C 1
ATOM 663 O O . TYR A 1 86 ? -20.443 -2.797 25.050 1.00 95.38 86 TYR A O 1
ATOM 671 N N . ARG A 1 87 ? -22.598 -3.376 25.339 1.00 95.81 87 ARG A N 1
ATOM 672 C CA . ARG A 1 87 ? -22.627 -4.380 24.267 1.00 95.81 87 ARG A CA 1
ATOM 673 C C . ARG A 1 87 ? -22.368 -3.750 22.900 1.00 95.81 87 ARG A C 1
ATOM 675 O O . ARG A 1 87 ? -21.566 -4.282 22.138 1.00 95.81 87 ARG A O 1
ATOM 682 N N . GLU A 1 88 ? -23.002 -2.618 22.599 1.00 95.81 88 GLU A N 1
ATOM 683 C CA . GLU A 1 88 ? -22.785 -1.871 21.352 1.00 95.81 88 GLU A CA 1
ATOM 684 C C . GLU A 1 88 ? -21.328 -1.418 21.224 1.00 95.81 88 GLU A C 1
ATOM 686 O O . GLU A 1 88 ? -20.705 -1.602 20.175 1.00 95.81 88 GLU A O 1
ATOM 691 N N . ARG A 1 89 ? -20.740 -0.901 22.310 1.00 96.12 89 ARG A N 1
ATOM 692 C CA . ARG A 1 89 ? -19.329 -0.505 22.320 1.00 96.12 89 ARG A CA 1
ATOM 693 C C . ARG A 1 89 ? -18.393 -1.697 22.130 1.00 96.12 89 ARG A C 1
ATOM 695 O O . ARG A 1 89 ? -17.458 -1.608 21.336 1.00 96.12 89 ARG A O 1
ATOM 702 N N . ALA A 1 90 ? -18.645 -2.804 22.824 1.00 96.75 90 ALA A N 1
ATOM 703 C CA . ALA A 1 90 ? -17.865 -4.028 22.689 1.00 96.75 90 ALA A CA 1
ATOM 704 C C . ALA A 1 90 ? -17.919 -4.565 21.250 1.00 96.75 90 ALA A C 1
ATOM 706 O O . ALA A 1 90 ? -16.876 -4.879 20.674 1.00 96.75 90 ALA A O 1
ATOM 707 N N . ARG A 1 91 ? -19.114 -4.584 20.642 1.00 97.50 91 ARG A N 1
ATOM 708 C CA . ARG A 1 91 ? -19.316 -4.961 19.238 1.00 97.50 91 ARG A CA 1
ATOM 709 C C . ARG A 1 91 ? -18.503 -4.076 18.297 1.00 97.50 91 ARG A C 1
ATOM 711 O O . ARG A 1 91 ? -17.735 -4.600 17.500 1.00 97.50 91 ARG A O 1
ATOM 718 N N . ALA A 1 92 ? -18.595 -2.756 18.450 1.00 97.00 92 ALA A N 1
ATOM 719 C CA . ALA A 1 92 ? -17.845 -1.814 17.621 1.00 97.00 92 ALA A CA 1
ATOM 720 C C . ALA A 1 92 ? -16.320 -2.020 17.718 1.00 97.00 92 ALA A C 1
ATOM 722 O O . ALA A 1 92 ? -15.620 -1.947 16.709 1.00 97.00 92 ALA A O 1
ATOM 723 N N . ILE A 1 93 ? -15.793 -2.314 18.913 1.00 97.25 93 ILE A N 1
ATOM 724 C CA . ILE A 1 93 ? -14.363 -2.603 19.110 1.00 97.25 93 ILE A CA 1
ATOM 725 C C . ILE A 1 93 ? -13.957 -3.905 18.400 1.00 97.25 93 ILE A C 1
ATOM 727 O O . ILE A 1 93 ? -12.910 -3.941 17.747 1.00 97.25 93 ILE A O 1
ATOM 731 N N . VAL A 1 94 ? -14.768 -4.963 18.503 1.00 98.00 94 VAL A N 1
ATOM 732 C CA . VAL A 1 94 ? -14.520 -6.249 17.824 1.00 98.00 94 VAL A CA 1
ATOM 733 C C . VAL A 1 94 ? -14.580 -6.095 16.304 1.00 98.00 94 VAL A C 1
ATOM 735 O O . VAL A 1 94 ? -13.676 -6.567 15.612 1.00 98.00 94 VAL A O 1
ATOM 738 N N . ASP A 1 95 ? -15.581 -5.384 15.785 1.00 97.50 95 ASP A N 1
ATOM 739 C CA . ASP A 1 95 ? -15.745 -5.139 14.349 1.00 97.50 95 ASP A CA 1
ATOM 740 C C . ASP A 1 95 ? -14.574 -4.319 13.787 1.00 97.50 95 ASP A C 1
ATOM 742 O O . ASP A 1 95 ? -13.989 -4.687 12.765 1.00 97.50 95 ASP A O 1
ATOM 746 N N . SER A 1 96 ? -14.169 -3.260 14.495 1.00 96.31 96 SER A N 1
ATOM 747 C CA . SER A 1 96 ? -13.016 -2.430 14.126 1.00 96.31 96 SER A CA 1
ATOM 748 C C . SER A 1 96 ? -11.711 -3.240 14.121 1.00 96.31 96 SER A C 1
ATOM 750 O O . SER A 1 96 ? -10.952 -3.216 13.151 1.00 96.31 96 SER A O 1
ATOM 752 N N . SER A 1 97 ? -11.490 -4.063 15.152 1.00 97.19 97 SER A N 1
ATOM 753 C CA . SER A 1 97 ? -10.325 -4.961 15.233 1.00 97.19 97 SER A CA 1
ATOM 754 C C . SER A 1 97 ? -10.320 -6.020 14.133 1.00 97.19 97 SER A C 1
ATOM 756 O O . SER A 1 97 ? -9.261 -6.358 13.605 1.00 97.19 97 SER A O 1
ATOM 758 N N . SER A 1 98 ? -11.496 -6.506 13.739 1.00 96.94 98 SER A N 1
ATOM 759 C CA . SER A 1 98 ? -11.650 -7.452 12.632 1.00 96.94 98 SER A CA 1
ATOM 760 C C . SER A 1 98 ? -11.406 -6.805 11.271 1.00 96.94 98 SER A C 1
ATOM 762 O O . SER A 1 98 ? -10.824 -7.430 10.384 1.00 96.94 98 SER A O 1
ATOM 764 N N . ALA A 1 99 ? -11.827 -5.553 11.077 1.00 96.31 99 ALA A N 1
ATOM 765 C CA . ALA A 1 99 ? -11.498 -4.785 9.880 1.00 96.31 99 ALA A CA 1
ATOM 766 C C . ALA A 1 99 ? -9.982 -4.586 9.759 1.00 96.31 99 ALA A C 1
ATOM 768 O O . ALA A 1 99 ? -9.408 -4.950 8.735 1.00 96.31 99 ALA A O 1
ATOM 769 N N . LEU A 1 100 ? -9.323 -4.134 10.830 1.00 96.50 100 LEU A N 1
ATOM 770 C CA . LEU A 1 100 ? -7.873 -3.947 10.843 1.00 96.50 100 LEU A CA 1
ATOM 771 C C . LEU A 1 100 ? -7.112 -5.261 10.604 1.00 96.50 100 LEU A C 1
ATOM 773 O O . LEU A 1 100 ? -6.151 -5.288 9.839 1.00 96.50 100 LEU A O 1
ATOM 777 N N . GLY A 1 101 ? -7.571 -6.367 11.199 1.00 96.50 101 GLY A N 1
ATOM 778 C CA . GLY A 1 101 ? -6.998 -7.695 10.968 1.00 96.50 101 GLY A CA 1
ATOM 779 C C . GLY A 1 101 ? -7.087 -8.144 9.506 1.00 96.50 101 GLY A C 1
ATOM 780 O O . GLY A 1 101 ? -6.135 -8.722 8.982 1.00 96.50 101 GLY A O 1
ATOM 781 N N . ARG A 1 102 ? -8.187 -7.829 8.808 1.00 95.69 102 ARG A N 1
ATOM 782 C CA . ARG A 1 102 ? -8.321 -8.100 7.366 1.00 95.69 102 ARG A CA 1
ATOM 783 C C . ARG A 1 102 ? -7.340 -7.280 6.532 1.00 95.69 102 ARG A C 1
ATOM 785 O O . ARG A 1 102 ? -6.749 -7.834 5.610 1.00 95.69 102 ARG A O 1
ATOM 792 N N . LEU A 1 103 ? -7.124 -6.010 6.877 1.00 96.06 103 LEU A N 1
ATOM 793 C CA . LEU A 1 103 ? -6.121 -5.170 6.208 1.00 96.06 103 LEU A CA 1
ATOM 794 C C . LEU A 1 103 ? -4.712 -5.715 6.407 1.00 96.06 103 LEU A C 1
ATOM 796 O O . LEU A 1 103 ? -3.976 -5.905 5.442 1.00 96.06 103 LEU A O 1
ATOM 800 N N . ALA A 1 104 ? -4.365 -6.044 7.651 1.00 96.31 104 ALA A N 1
ATOM 801 C CA . ALA A 1 104 ? -3.067 -6.610 7.987 1.00 96.31 104 ALA A CA 1
ATOM 802 C C . ALA A 1 104 ? -2.818 -7.950 7.261 1.00 96.31 104 ALA A C 1
ATOM 804 O O . ALA A 1 104 ? -1.697 -8.240 6.851 1.00 96.31 104 ALA A O 1
ATOM 805 N N . LYS A 1 105 ? -3.866 -8.753 7.035 1.00 94.81 105 LYS A N 1
ATOM 806 C CA . LYS A 1 105 ? -3.783 -9.973 6.217 1.00 94.81 105 LYS A CA 1
ATOM 807 C C . LYS A 1 105 ? -3.597 -9.661 4.733 1.00 94.81 105 LYS A C 1
ATOM 809 O O . LYS A 1 105 ? -2.829 -10.346 4.064 1.00 94.81 105 LYS A O 1
ATOM 814 N N . GLY A 1 106 ? -4.286 -8.639 4.224 1.00 94.19 106 GLY A N 1
ATOM 815 C CA . GLY A 1 106 ? -4.185 -8.195 2.831 1.00 94.19 106 GLY A CA 1
ATOM 816 C C . GLY A 1 106 ? -2.766 -7.793 2.429 1.00 94.19 106 GLY A C 1
ATOM 817 O O . GLY A 1 106 ? -2.357 -8.066 1.306 1.00 94.19 106 GLY A O 1
ATOM 818 N N . VAL A 1 107 ? -1.987 -7.244 3.365 1.00 93.69 107 VAL A N 1
ATOM 819 C CA . VAL A 1 107 ? -0.563 -6.915 3.159 1.00 93.69 107 VAL A CA 1
ATOM 820 C C . VAL A 1 107 ? 0.394 -8.091 3.421 1.00 93.69 107 VAL A C 1
ATOM 822 O O . VAL A 1 107 ? 1.605 -7.903 3.487 1.00 93.69 107 VAL A O 1
ATOM 825 N N . GLY A 1 108 ? -0.130 -9.311 3.583 1.00 90.44 108 GLY A N 1
ATOM 826 C CA . GLY A 1 108 ? 0.667 -10.530 3.759 1.00 90.44 108 GLY A CA 1
ATOM 827 C C . GLY A 1 108 ? 1.052 -10.864 5.203 1.00 90.44 108 GLY A C 1
ATOM 828 O O . GLY A 1 108 ? 1.926 -11.700 5.414 1.00 90.44 108 GLY A O 1
ATOM 829 N N . GLY A 1 109 ? 0.423 -10.245 6.206 1.00 88.44 109 GLY A N 1
ATOM 830 C CA . GLY A 1 109 ? 0.691 -10.544 7.612 1.00 88.44 109 GLY A CA 1
ATOM 831 C C . GLY A 1 109 ? 0.314 -11.973 8.019 1.00 88.44 109 GLY A C 1
ATOM 832 O O . GLY A 1 109 ? -0.815 -12.419 7.793 1.00 88.44 109 GLY A O 1
ATOM 833 N N . GLU A 1 110 ? 1.220 -12.670 8.711 1.00 88.44 110 GLU A N 1
ATOM 834 C CA . GLU A 1 110 ? 0.919 -13.947 9.368 1.00 88.44 110 GLU A CA 1
ATOM 835 C C . GLU A 1 110 ? 0.082 -13.712 10.633 1.00 88.44 110 GLU A C 1
ATOM 837 O O . GLU A 1 110 ? 0.575 -13.285 11.677 1.00 88.44 110 GLU A O 1
ATOM 842 N N . LEU A 1 111 ? -1.224 -13.966 10.529 1.00 88.50 111 LEU A N 1
ATOM 843 C CA . LEU A 1 111 ? -2.205 -13.518 11.523 1.00 88.50 111 LEU A CA 1
ATOM 844 C C . LEU A 1 111 ? -3.046 -14.645 12.124 1.00 88.50 111 LEU A C 1
ATOM 846 O O . LEU A 1 111 ? -4.106 -14.373 12.679 1.00 88.50 111 LEU A O 1
ATOM 850 N N . ALA A 1 112 ? -2.568 -15.891 12.099 1.00 92.81 112 ALA A N 1
ATOM 851 C CA . ALA A 1 112 ? -3.305 -17.032 12.653 1.00 92.81 112 ALA A CA 1
ATOM 852 C C . ALA A 1 112 ? -3.717 -16.812 14.124 1.00 92.81 112 ALA A C 1
ATOM 854 O O . ALA A 1 112 ? -4.856 -17.070 14.514 1.00 92.81 112 ALA A O 1
ATOM 855 N N . GLU A 1 113 ? -2.819 -16.261 14.948 1.00 91.25 113 GLU A N 1
ATOM 856 C CA . GLU A 1 113 ? -3.144 -15.925 16.340 1.00 91.25 113 GLU A CA 1
ATOM 857 C C . GLU A 1 113 ? -4.136 -14.763 16.473 1.00 91.25 113 GLU A C 1
ATOM 859 O O . GLU A 1 113 ? -4.925 -14.730 17.419 1.00 91.25 113 GLU A O 1
ATOM 864 N N . THR A 1 114 ? -4.081 -13.793 15.561 1.00 94.12 114 THR A N 1
ATOM 865 C CA . THR A 1 114 ? -4.994 -12.643 15.529 1.00 94.12 114 THR A CA 1
ATOM 866 C C . THR A 1 114 ? -6.395 -13.096 15.128 1.00 94.12 114 THR A C 1
ATOM 868 O O . THR A 1 114 ? -7.357 -12.753 15.808 1.00 94.12 114 THR A O 1
ATOM 871 N N . GLU A 1 115 ? -6.517 -13.935 14.099 1.00 95.00 115 GLU A N 1
ATOM 872 C CA . GLU A 1 115 ? -7.781 -14.540 13.669 1.00 95.00 115 GLU A CA 1
ATOM 873 C C . GLU A 1 115 ? -8.395 -15.396 14.783 1.00 95.00 115 GLU A C 1
ATOM 875 O O . GLU A 1 115 ? -9.575 -15.251 15.102 1.00 95.00 115 GLU A O 1
ATOM 880 N N . ALA A 1 116 ? -7.586 -16.224 15.453 1.00 95.81 116 ALA A N 1
ATOM 881 C CA . ALA A 1 116 ? -8.042 -17.015 16.593 1.00 95.81 116 ALA A CA 1
ATOM 882 C C . ALA A 1 116 ? -8.500 -16.137 17.772 1.00 95.81 116 ALA A C 1
ATOM 884 O O . ALA A 1 116 ? -9.481 -16.463 18.443 1.00 95.81 116 ALA A O 1
ATOM 885 N N . ALA A 1 117 ? -7.808 -15.025 18.041 1.00 96.38 117 ALA A N 1
ATOM 886 C CA . ALA A 1 117 ? -8.208 -14.077 19.078 1.00 96.38 117 ALA A CA 1
ATOM 887 C C . ALA A 1 117 ? -9.532 -13.376 18.736 1.00 96.38 117 ALA A C 1
ATOM 889 O O . ALA A 1 117 ? -10.387 -13.265 19.610 1.00 96.38 117 ALA A O 1
ATOM 890 N N . LEU A 1 118 ? -9.731 -12.967 17.479 1.00 97.25 118 LEU A N 1
ATOM 891 C CA . LEU A 1 118 ? -10.976 -12.344 17.015 1.00 97.25 118 LEU A CA 1
ATOM 892 C C . LEU A 1 118 ? -12.155 -13.322 17.048 1.00 97.25 118 LEU A C 1
ATOM 894 O O . LEU A 1 118 ? -13.225 -12.963 17.527 1.00 97.25 118 LEU A O 1
ATOM 898 N N . ALA A 1 119 ? -11.951 -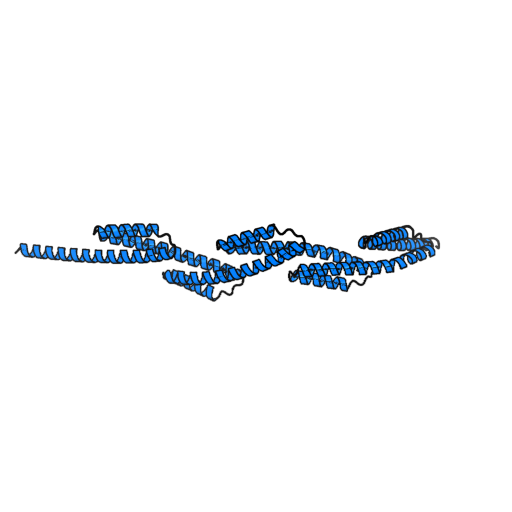14.579 16.647 1.00 97.38 119 ALA A N 1
ATOM 899 C CA . ALA A 1 119 ? -12.981 -15.612 16.754 1.00 97.38 119 ALA A CA 1
ATOM 900 C C . ALA A 1 119 ? -13.401 -15.858 18.215 1.00 97.38 119 ALA A C 1
ATOM 902 O O . ALA A 1 119 ? -14.586 -15.995 18.518 1.00 97.38 119 ALA A O 1
ATOM 903 N N . LYS A 1 120 ? -12.437 -15.864 19.147 1.00 97.88 120 LYS A N 1
ATOM 904 C CA . LYS A 1 120 ? -12.731 -15.946 20.587 1.00 97.88 120 LYS A CA 1
ATOM 905 C C . LYS A 1 120 ? -13.431 -14.688 21.107 1.00 97.88 120 LYS A C 1
ATOM 907 O O . LYS A 1 120 ? -14.300 -14.811 21.964 1.00 97.88 120 LYS A O 1
ATOM 912 N N . ALA A 1 121 ? -13.081 -13.506 20.598 1.00 98.00 121 ALA A N 1
ATOM 913 C CA . ALA A 1 121 ? -13.740 -12.253 20.962 1.00 98.00 121 ALA A CA 1
ATOM 914 C C . ALA A 1 121 ? -15.217 -12.248 20.537 1.00 98.00 121 ALA A C 1
ATOM 916 O O . ALA A 1 121 ? -16.079 -11.872 21.326 1.00 98.00 121 ALA A O 1
ATOM 917 N N . GLU A 1 122 ? -15.515 -12.737 19.332 1.00 97.50 122 GLU A N 1
ATOM 918 C CA . GLU A 1 122 ? -16.884 -12.933 18.840 1.00 97.50 122 GLU A CA 1
ATOM 919 C C . GLU A 1 122 ? -17.667 -13.942 19.693 1.00 97.50 122 GLU A C 1
ATOM 921 O O . GLU A 1 122 ? -18.812 -13.692 20.067 1.00 97.50 122 GLU A O 1
ATOM 926 N N . GLY A 1 123 ? -17.034 -15.054 20.082 1.00 97.56 123 GLY A N 1
ATOM 927 C CA . GLY A 1 123 ? -17.633 -16.010 21.017 1.00 97.56 123 GLY A CA 1
ATOM 928 C C . GLY A 1 123 ? -17.967 -15.384 22.376 1.00 97.56 123 GLY A C 1
ATOM 929 O O . GLY A 1 123 ? -19.062 -15.593 22.893 1.00 97.56 123 GLY A O 1
ATOM 930 N N . ALA A 1 124 ? -17.059 -14.570 22.921 1.00 97.50 124 ALA A N 1
ATOM 931 C CA . ALA A 1 124 ? -17.267 -13.857 24.180 1.00 97.50 124 ALA A CA 1
ATOM 932 C C . ALA A 1 124 ? -18.387 -12.802 24.081 1.00 97.50 124 ALA A C 1
ATOM 934 O O . ALA A 1 124 ? -19.191 -12.679 25.002 1.00 97.50 124 ALA A O 1
ATOM 935 N N . LEU A 1 125 ? -18.510 -12.096 22.947 1.00 95.50 125 LEU A N 1
ATOM 936 C CA . LEU A 1 125 ? -19.655 -11.212 22.691 1.00 95.50 125 LEU A CA 1
ATOM 937 C C . LEU A 1 125 ? -20.980 -11.978 22.706 1.00 95.50 125 LEU A C 1
ATOM 939 O O . LEU A 1 125 ? -21.946 -11.512 23.311 1.00 95.50 125 LEU A O 1
ATOM 943 N N . ALA A 1 126 ? -21.027 -13.139 22.049 1.00 95.81 126 ALA A N 1
ATOM 944 C CA . ALA A 1 126 ? -22.230 -13.962 21.968 1.00 95.81 126 ALA A CA 1
ATOM 945 C C . ALA A 1 126 ? -22.658 -14.520 23.336 1.00 95.81 126 ALA A C 1
ATOM 947 O O . ALA A 1 126 ? -23.851 -14.684 23.581 1.00 95.81 126 ALA A O 1
ATOM 948 N N . SER A 1 127 ? -21.704 -14.775 24.237 1.00 95.88 127 SER A N 1
ATOM 949 C CA . SER A 1 127 ? -21.970 -15.210 25.614 1.00 95.88 127 SER A CA 1
ATOM 950 C C . SER A 1 127 ? -22.150 -14.060 26.614 1.00 95.88 127 SER A C 1
ATOM 952 O O . SER A 1 127 ? -22.166 -14.313 27.815 1.00 95.88 127 SER A O 1
ATOM 954 N N . GLU A 1 128 ? -22.247 -12.812 26.144 1.00 93.75 128 GLU A N 1
ATOM 955 C CA . GLU A 1 128 ? -22.323 -11.587 26.961 1.00 93.75 128 GLU A CA 1
ATOM 956 C C . GLU A 1 128 ? -21.125 -11.340 27.897 1.00 93.75 128 GLU A C 1
ATOM 958 O O . GLU A 1 128 ? -21.192 -10.504 28.799 1.00 93.75 128 GLU A O 1
ATOM 963 N N . ASP A 1 129 ? -19.987 -11.991 27.646 1.00 95.31 129 ASP A N 1
ATOM 964 C CA . ASP A 1 129 ? -18.723 -11.698 28.321 1.00 95.31 129 ASP A CA 1
ATOM 965 C C . ASP A 1 129 ? -18.012 -10.530 27.614 1.00 95.31 129 ASP A C 1
ATOM 967 O O . ASP A 1 129 ? -17.025 -10.676 26.884 1.00 95.31 129 ASP A O 1
ATOM 971 N N . LEU A 1 130 ? -18.578 -9.336 27.803 1.00 94.62 130 LEU A N 1
ATOM 972 C CA . LEU A 1 130 ? -18.166 -8.116 27.106 1.00 94.62 130 LEU A CA 1
ATOM 973 C C . LEU A 1 130 ? -16.729 -7.694 27.449 1.00 94.62 130 LEU A C 1
ATOM 975 O O . LEU A 1 130 ? -16.014 -7.188 26.584 1.00 94.62 130 LEU A O 1
ATOM 979 N N . GLY A 1 131 ? -16.287 -7.932 28.688 1.00 93.19 131 GLY A N 1
ATOM 980 C CA . GLY A 1 131 ? -14.925 -7.616 29.124 1.00 93.19 131 GLY A CA 1
ATOM 981 C C . GLY A 1 131 ? -13.889 -8.453 28.377 1.00 93.19 131 GLY A C 1
ATOM 982 O O . GLY A 1 131 ? -12.974 -7.904 27.757 1.00 93.19 131 GLY A O 1
ATOM 983 N N . THR A 1 132 ? -14.079 -9.777 28.352 1.00 96.19 132 THR A N 1
ATOM 984 C CA . THR A 1 132 ? -13.187 -10.688 27.622 1.00 96.19 132 THR A CA 1
ATOM 985 C C . THR A 1 132 ? -13.199 -10.408 26.120 1.00 96.19 132 THR A C 1
ATOM 987 O O . THR A 1 132 ? -12.137 -10.419 25.489 1.00 96.19 132 THR A O 1
ATOM 990 N N . ALA A 1 133 ? -14.367 -10.108 25.541 1.00 97.75 133 ALA A N 1
ATOM 991 C CA . ALA A 1 133 ? -14.478 -9.733 24.134 1.00 97.75 133 ALA A CA 1
ATOM 992 C C . ALA A 1 133 ? -13.599 -8.521 23.788 1.00 97.75 133 ALA A C 1
ATOM 994 O O . ALA A 1 133 ? -12.812 -8.568 22.838 1.00 97.75 133 ALA A O 1
ATOM 995 N N . ILE A 1 134 ? -13.684 -7.456 24.589 1.00 96.94 134 ILE A N 1
ATOM 996 C CA . ILE A 1 134 ? -12.908 -6.228 24.383 1.00 96.94 134 ILE A CA 1
ATOM 997 C C . ILE A 1 134 ? -11.409 -6.483 24.547 1.00 96.94 134 ILE A C 1
ATOM 999 O O . ILE A 1 134 ? -10.616 -5.999 23.737 1.00 96.94 134 ILE A O 1
ATOM 1003 N N . ASP A 1 135 ? -11.001 -7.250 25.556 1.00 96.44 135 ASP A N 1
ATOM 1004 C CA . ASP A 1 135 ? -9.587 -7.539 25.800 1.00 96.44 135 ASP A CA 1
ATOM 1005 C C . ASP A 1 135 ? -8.955 -8.355 24.667 1.00 96.44 135 ASP A C 1
ATOM 1007 O O . ASP A 1 135 ? -7.827 -8.076 24.244 1.00 96.44 135 ASP A O 1
ATOM 1011 N N . LEU A 1 136 ? -9.675 -9.351 24.146 1.00 97.75 136 LEU A N 1
ATOM 1012 C CA . LEU A 1 136 ? -9.233 -10.142 22.998 1.00 97.75 136 LEU A CA 1
ATOM 1013 C C . LEU A 1 136 ? -9.165 -9.295 21.723 1.00 97.75 136 LEU A C 1
ATOM 1015 O O . LEU A 1 136 ? -8.159 -9.354 21.010 1.00 97.75 136 LEU A O 1
ATOM 1019 N N . ALA A 1 137 ? -10.175 -8.458 21.476 1.00 97.81 137 ALA A N 1
ATOM 1020 C CA . ALA A 1 137 ? -10.200 -7.547 20.337 1.00 97.81 137 ALA A CA 1
ATOM 1021 C C . ALA A 1 137 ? -9.044 -6.541 20.380 1.00 97.81 137 ALA A C 1
ATOM 1023 O O . ALA A 1 137 ? -8.303 -6.418 19.411 1.00 97.81 137 ALA A O 1
ATOM 1024 N N . LYS A 1 138 ? -8.789 -5.902 21.529 1.00 96.44 138 LYS A N 1
ATOM 1025 C CA . LYS A 1 138 ? -7.659 -4.973 21.707 1.00 96.44 138 LYS A CA 1
ATOM 1026 C C . LYS A 1 138 ? -6.303 -5.644 21.480 1.00 96.44 138 LYS A C 1
ATOM 1028 O O . LYS A 1 138 ? -5.391 -5.023 20.933 1.00 96.44 138 LYS A O 1
ATOM 1033 N N . LYS A 1 139 ? -6.139 -6.908 21.888 1.00 96.31 139 LYS A N 1
ATOM 1034 C CA . LYS A 1 139 ? -4.916 -7.681 21.603 1.00 96.31 139 LYS A CA 1
ATOM 1035 C C . LYS A 1 139 ? -4.756 -7.940 20.104 1.00 96.31 139 LYS A C 1
ATOM 1037 O O . LYS A 1 139 ? -3.655 -7.775 19.581 1.00 96.31 139 LYS A O 1
ATOM 1042 N N . ALA A 1 140 ? -5.837 -8.316 19.422 1.00 97.25 140 ALA A N 1
ATOM 1043 C CA . ALA A 1 140 ? -5.848 -8.505 17.974 1.00 97.25 140 ALA A CA 1
ATOM 1044 C C . ALA A 1 140 ? -5.569 -7.195 17.214 1.00 97.25 140 ALA A C 1
ATOM 1046 O O . ALA A 1 140 ? -4.763 -7.192 16.283 1.00 97.25 140 ALA A O 1
ATOM 1047 N N . TRP A 1 141 ? -6.155 -6.079 17.663 1.00 96.88 141 TRP A N 1
ATOM 1048 C CA . TRP A 1 141 ? -5.905 -4.737 17.135 1.00 96.88 141 TRP A CA 1
ATOM 1049 C C . TRP A 1 141 ? -4.416 -4.404 17.160 1.00 96.88 141 TRP A C 1
ATOM 1051 O O . TRP A 1 141 ? -3.826 -4.196 16.109 1.00 96.88 141 TRP A O 1
ATOM 1061 N N . LYS A 1 142 ? -3.777 -4.450 18.338 1.00 95.88 142 LYS A N 1
ATOM 1062 C CA . LYS A 1 142 ? -2.356 -4.085 18.497 1.00 95.88 142 LYS A CA 1
ATOM 1063 C C . LYS A 1 142 ? -1.418 -4.913 17.620 1.00 95.88 142 LYS A C 1
ATOM 1065 O O . LYS A 1 142 ? -0.414 -4.407 17.131 1.00 95.88 142 LYS A O 1
ATOM 1070 N N . ARG A 1 143 ? -1.722 -6.201 17.433 1.00 95.44 143 ARG A N 1
ATOM 1071 C CA . ARG A 1 143 ? -0.944 -7.075 16.542 1.00 95.44 143 ARG A CA 1
ATOM 1072 C C . ARG A 1 143 ? -1.106 -6.672 15.081 1.00 95.44 143 ARG A C 1
ATOM 1074 O O . ARG A 1 143 ? -0.112 -6.580 14.372 1.00 95.44 143 ARG A O 1
ATOM 1081 N N . SER A 1 144 ? -2.340 -6.412 14.658 1.00 96.75 144 SER A N 1
ATOM 1082 C CA . SER A 1 144 ? -2.653 -5.994 13.287 1.00 96.75 144 SER A CA 1
ATOM 1083 C C . SER A 1 144 ? -2.043 -4.629 12.971 1.00 96.75 144 SER A C 1
ATOM 1085 O O . SER A 1 144 ? -1.406 -4.459 11.938 1.00 96.75 144 SER A O 1
ATOM 1087 N N . GLU A 1 145 ? -2.167 -3.684 13.902 1.00 95.88 145 GLU A N 1
ATOM 1088 C CA . GLU A 1 145 ? -1.553 -2.359 13.844 1.00 95.88 145 GLU A CA 1
ATOM 1089 C C . GLU A 1 145 ? -0.038 -2.451 13.658 1.00 95.88 145 GLU A C 1
ATOM 1091 O O . GLU A 1 145 ? 0.507 -1.816 12.760 1.00 95.88 145 GLU A O 1
ATOM 1096 N N . LYS A 1 146 ? 0.642 -3.285 14.453 1.00 95.31 146 LYS A N 1
ATOM 1097 C CA . LYS A 1 146 ? 2.089 -3.482 14.332 1.00 95.31 146 LYS A CA 1
ATOM 1098 C C . LYS A 1 146 ? 2.488 -3.963 12.932 1.00 95.31 146 LYS A C 1
ATOM 1100 O O . LYS A 1 146 ? 3.390 -3.387 12.334 1.00 95.31 146 LYS A O 1
ATOM 1105 N N . VAL A 1 147 ? 1.801 -4.979 12.405 1.00 96.25 147 VAL A N 1
ATOM 1106 C CA . VAL A 1 147 ? 2.057 -5.508 11.052 1.00 96.25 147 VAL A CA 1
ATOM 1107 C C . VAL A 1 147 ? 1.879 -4.417 9.994 1.00 96.25 147 VAL A C 1
ATOM 1109 O O . VAL A 1 147 ? 2.719 -4.261 9.109 1.00 96.25 147 VAL A O 1
ATOM 1112 N N . LEU A 1 148 ? 0.808 -3.629 10.100 1.00 96.75 148 LEU A N 1
ATOM 1113 C CA . LEU A 1 148 ? 0.525 -2.541 9.165 1.00 96.75 148 LEU A CA 1
ATOM 1114 C C . LEU A 1 148 ? 1.570 -1.425 9.243 1.00 96.75 148 LEU A C 1
ATOM 1116 O O . LEU A 1 148 ? 2.016 -0.943 8.206 1.00 96.75 148 LEU A O 1
ATOM 1120 N N . GLN A 1 149 ? 1.997 -1.039 10.447 1.00 95.38 149 GLN A N 1
ATOM 1121 C CA . GLN A 1 149 ? 3.046 -0.036 10.642 1.00 95.38 149 GLN A CA 1
ATOM 1122 C C . GLN A 1 149 ? 4.390 -0.494 10.063 1.00 95.38 149 GLN A C 1
ATOM 1124 O O . GLN A 1 149 ? 5.071 0.295 9.408 1.00 95.38 149 GLN A O 1
ATOM 1129 N N . GLU A 1 150 ? 4.763 -1.761 10.257 1.00 95.69 150 GLU A N 1
ATOM 1130 C CA . GLU A 1 150 ? 5.979 -2.343 9.675 1.00 95.69 150 GLU A CA 1
ATOM 1131 C C . GLU A 1 150 ? 5.914 -2.355 8.139 1.00 95.69 150 GLU A C 1
ATOM 1133 O O . GLU A 1 150 ? 6.849 -1.895 7.477 1.00 95.69 150 GLU A O 1
ATOM 1138 N N . HIS A 1 151 ? 4.788 -2.796 7.566 1.00 96.44 151 HIS A N 1
ATOM 1139 C CA . HIS A 1 151 ? 4.570 -2.790 6.118 1.00 96.44 151 HIS A CA 1
ATOM 1140 C C . HIS A 1 151 ? 4.633 -1.375 5.529 1.00 96.44 151 HIS A C 1
ATOM 1142 O O . HIS A 1 151 ? 5.334 -1.137 4.541 1.00 96.44 151 HIS A O 1
ATOM 1148 N N . LEU A 1 152 ? 3.928 -0.418 6.140 1.00 96.62 152 LEU A N 1
ATOM 1149 C CA . LEU A 1 152 ? 3.935 0.977 5.708 1.00 96.62 152 LEU A CA 1
ATOM 1150 C C . LEU A 1 152 ? 5.343 1.563 5.805 1.00 96.62 152 LEU A C 1
ATOM 1152 O O . LEU A 1 152 ? 5.809 2.158 4.842 1.00 96.62 152 LEU A O 1
ATOM 1156 N N . SER A 1 153 ? 6.070 1.339 6.902 1.00 95.75 153 SER A N 1
ATOM 1157 C CA . SER A 1 153 ? 7.450 1.821 7.060 1.00 95.75 153 SER A CA 1
ATOM 1158 C C . SER A 1 153 ? 8.392 1.292 5.969 1.00 95.75 153 SER A C 1
ATOM 1160 O O . SER A 1 153 ? 9.165 2.062 5.383 1.00 95.75 153 SER A O 1
ATOM 1162 N N . SER A 1 154 ? 8.292 -0.000 5.642 1.00 96.69 154 SER A N 1
ATOM 1163 C CA . SER A 1 154 ? 9.041 -0.603 4.534 1.00 96.69 154 SER A CA 1
ATOM 1164 C C . SER A 1 154 ? 8.659 0.026 3.188 1.00 96.69 154 SER A C 1
ATOM 1166 O O . SER A 1 154 ? 9.531 0.425 2.412 1.00 96.69 154 SER A O 1
ATOM 1168 N N . SER A 1 155 ? 7.360 0.210 2.953 1.00 97.00 155 SER A N 1
ATOM 1169 C CA . SER A 1 155 ? 6.822 0.803 1.725 1.00 97.00 155 SER A CA 1
ATOM 1170 C C . SER A 1 155 ? 7.240 2.267 1.551 1.00 97.00 155 SER A C 1
ATOM 1172 O O . SER A 1 155 ? 7.669 2.651 0.466 1.00 97.00 155 SER A O 1
ATOM 1174 N N . PHE A 1 156 ? 7.226 3.068 2.621 1.00 96.50 156 PHE A N 1
ATOM 1175 C CA . PHE A 1 156 ? 7.747 4.439 2.623 1.00 96.50 156 PHE A CA 1
ATOM 1176 C C . PHE A 1 156 ? 9.231 4.480 2.272 1.00 96.50 156 PHE A C 1
ATOM 1178 O O . PHE A 1 156 ? 9.648 5.316 1.475 1.00 96.50 156 PHE A O 1
ATOM 1185 N N . SER A 1 157 ? 10.027 3.570 2.836 1.00 96.56 157 SER A N 1
ATOM 1186 C CA . SER A 1 157 ? 11.463 3.495 2.545 1.00 96.56 157 SER A CA 1
ATOM 1187 C C . SER A 1 157 ? 11.712 3.174 1.067 1.00 96.56 157 SER A C 1
ATOM 1189 O O . SER A 1 157 ? 12.563 3.795 0.430 1.00 96.56 157 SER A O 1
ATOM 1191 N N . LYS A 1 158 ? 10.920 2.256 0.498 1.00 96.81 158 LYS A N 1
ATOM 1192 C CA . LYS A 1 158 ? 10.946 1.933 -0.935 1.00 96.81 158 LYS A CA 1
ATOM 1193 C C . LYS A 1 158 ? 10.500 3.114 -1.804 1.00 96.81 158 LYS A C 1
ATOM 1195 O O . LYS A 1 158 ? 11.133 3.412 -2.809 1.00 96.81 158 LYS A O 1
ATOM 1200 N N . ALA A 1 159 ? 9.441 3.821 -1.422 1.00 97.62 159 ALA A N 1
ATOM 1201 C CA . ALA A 1 159 ? 8.990 4.997 -2.158 1.00 97.62 159 ALA A CA 1
ATOM 1202 C C . ALA A 1 159 ? 10.054 6.108 -2.138 1.00 97.62 159 ALA A C 1
ATOM 1204 O O . ALA A 1 159 ? 10.328 6.724 -3.164 1.00 97.62 159 ALA A O 1
ATOM 1205 N N . GLN A 1 160 ? 10.729 6.316 -1.003 1.00 96.44 160 GLN A N 1
ATOM 1206 C CA . GLN A 1 160 ? 11.826 7.279 -0.883 1.00 96.44 160 GLN A CA 1
ATOM 1207 C C . GLN A 1 160 ? 13.025 6.937 -1.775 1.00 96.44 160 GLN A C 1
ATOM 1209 O O . GLN A 1 160 ? 13.594 7.842 -2.390 1.00 96.44 160 GLN A O 1
ATOM 1214 N N . SER A 1 161 ? 13.410 5.659 -1.882 1.00 96.31 161 SER A N 1
ATOM 1215 C CA . SER A 1 161 ? 14.498 5.263 -2.784 1.00 96.31 161 SER A CA 1
ATOM 1216 C C . SER A 1 161 ? 14.132 5.491 -4.254 1.00 96.31 161 SER A C 1
ATOM 1218 O O . SER A 1 161 ? 14.966 5.980 -5.018 1.00 96.31 161 SER A O 1
ATOM 1220 N N . LEU A 1 162 ? 12.880 5.226 -4.638 1.00 97.31 162 LEU A N 1
ATOM 1221 C CA . LEU A 1 162 ? 12.376 5.496 -5.988 1.00 97.31 162 LEU A CA 1
ATOM 1222 C C . LEU A 1 162 ? 12.287 6.995 -6.291 1.00 97.31 162 LEU A C 1
ATOM 1224 O O . LEU A 1 162 ? 12.683 7.417 -7.373 1.00 97.31 162 LEU A O 1
ATOM 1228 N N . ILE A 1 163 ? 11.862 7.821 -5.331 1.00 97.38 163 ILE A N 1
ATOM 1229 C CA . ILE A 1 163 ? 11.878 9.286 -5.464 1.00 97.38 163 ILE A CA 1
ATOM 1230 C C . ILE A 1 163 ? 13.302 9.792 -5.714 1.00 97.38 163 ILE A C 1
ATOM 1232 O O . ILE A 1 163 ? 13.505 10.667 -6.554 1.00 97.38 163 ILE A O 1
ATOM 1236 N N . LEU A 1 164 ? 14.304 9.252 -5.012 1.00 95.81 164 LEU A N 1
ATOM 1237 C CA . LEU A 1 164 ? 15.697 9.639 -5.236 1.00 95.81 164 LEU A CA 1
ATOM 1238 C C . LEU A 1 164 ? 16.160 9.276 -6.654 1.00 95.81 164 LEU A C 1
ATOM 1240 O O . LEU A 1 164 ? 16.756 10.118 -7.327 1.00 95.81 164 LEU A O 1
ATOM 1244 N N . ALA A 1 165 ? 15.840 8.067 -7.124 1.00 94.31 165 ALA A N 1
ATOM 1245 C CA . ALA A 1 165 ? 16.120 7.661 -8.500 1.00 94.31 165 ALA A CA 1
ATOM 1246 C C . ALA A 1 165 ? 15.421 8.593 -9.506 1.00 94.31 165 ALA A C 1
ATOM 1248 O O . ALA A 1 165 ? 16.049 9.117 -10.420 1.00 94.31 165 ALA A O 1
ATOM 1249 N N . ALA A 1 166 ? 14.142 8.901 -9.300 1.00 96.12 166 ALA A N 1
ATOM 1250 C CA . ALA A 1 166 ? 13.390 9.817 -10.153 1.00 96.12 166 ALA A CA 1
ATOM 1251 C C . ALA A 1 166 ? 14.009 11.222 -10.209 1.00 96.12 166 ALA A C 1
ATOM 1253 O O . ALA A 1 166 ? 14.176 11.772 -11.300 1.00 96.12 166 ALA A O 1
ATOM 1254 N N . LYS A 1 167 ? 14.457 11.770 -9.071 1.00 95.06 167 LYS A N 1
ATOM 1255 C CA . LYS A 1 167 ? 15.175 13.056 -9.020 1.00 95.06 167 LYS A CA 1
ATOM 1256 C C . LYS A 1 167 ? 16.476 13.024 -9.821 1.00 95.06 167 LYS A C 1
ATOM 1258 O O . LYS A 1 167 ? 16.742 13.945 -10.591 1.00 95.06 167 LYS A O 1
ATOM 1263 N N . ASN A 1 168 ? 17.265 11.960 -9.704 1.00 91.44 168 ASN A N 1
ATOM 1264 C CA . ASN A 1 168 ? 18.490 11.785 -10.492 1.00 91.44 168 ASN A CA 1
ATOM 1265 C C . ASN A 1 168 ? 18.204 11.622 -11.995 1.00 91.44 168 ASN A C 1
ATOM 1267 O O . ASN A 1 168 ? 19.007 12.013 -12.847 1.00 91.44 168 ASN A O 1
ATOM 1271 N N . LEU A 1 169 ? 17.032 11.087 -12.340 1.00 89.75 169 LEU A N 1
ATOM 1272 C CA . LEU A 1 169 ? 16.507 11.052 -13.700 1.00 89.75 169 LEU A CA 1
ATOM 1273 C C . LEU A 1 169 ? 15.846 12.376 -14.132 1.00 89.75 169 LEU A C 1
ATOM 1275 O O . LEU A 1 169 ? 15.346 12.454 -15.251 1.00 89.75 169 LEU A O 1
ATOM 1279 N N . SER A 1 170 ? 15.904 13.427 -13.303 1.00 92.50 170 SER A N 1
ATOM 1280 C CA . SER A 1 170 ? 15.293 14.744 -13.550 1.00 92.50 170 SER A CA 1
ATOM 1281 C C . SER A 1 170 ? 13.779 14.679 -13.786 1.00 92.50 170 SER A C 1
ATOM 1283 O O . SER A 1 170 ? 13.231 15.439 -14.586 1.00 92.50 170 SER A O 1
ATOM 1285 N N . ARG A 1 171 ? 13.102 13.747 -13.110 1.00 94.06 171 ARG A N 1
ATOM 1286 C CA . ARG A 1 171 ? 11.644 13.597 -13.130 1.00 94.06 171 ARG A CA 1
ATOM 1287 C C . ARG A 1 171 ? 11.002 14.477 -12.063 1.00 94.06 171 ARG A C 1
ATOM 1289 O O . ARG A 1 171 ? 11.617 14.770 -11.036 1.00 94.06 171 ARG A O 1
ATOM 1296 N N . ASP A 1 172 ? 9.764 14.887 -12.319 1.00 94.38 172 ASP A N 1
ATOM 1297 C CA . ASP A 1 172 ? 8.953 15.568 -11.316 1.00 94.38 172 ASP A CA 1
ATOM 1298 C C . ASP A 1 172 ? 8.438 14.546 -10.300 1.00 94.38 172 ASP A C 1
ATOM 1300 O O . ASP A 1 172 ? 7.842 13.537 -10.665 1.00 94.38 172 ASP A O 1
ATOM 1304 N N . VAL A 1 173 ? 8.689 14.813 -9.023 1.00 97.38 173 VAL A N 1
ATOM 1305 C CA . VAL A 1 173 ? 8.278 13.945 -7.916 1.00 97.38 173 VAL A CA 1
ATOM 1306 C C . VAL A 1 173 ? 7.216 14.584 -7.029 1.00 97.38 173 VAL A C 1
ATOM 1308 O O . VAL A 1 173 ? 6.751 13.930 -6.099 1.00 97.38 173 VAL A O 1
ATOM 1311 N N . ALA A 1 174 ? 6.824 15.835 -7.293 1.00 97.69 174 ALA A N 1
ATOM 1312 C CA . ALA A 1 174 ? 5.872 16.552 -6.451 1.00 97.69 174 ALA A CA 1
ATOM 1313 C C . ALA A 1 174 ? 4.538 15.797 -6.262 1.00 97.69 174 ALA A C 1
ATOM 1315 O O . ALA A 1 174 ? 4.071 15.733 -5.123 1.00 97.69 174 ALA A O 1
ATOM 1316 N N . PRO A 1 175 ? 3.950 15.148 -7.294 1.00 96.62 175 PRO A N 1
ATOM 1317 C CA . PRO A 1 175 ? 2.728 14.357 -7.112 1.00 96.62 175 PRO A CA 1
ATOM 1318 C C . PRO A 1 175 ? 2.908 13.177 -6.146 1.00 96.62 175 PRO A C 1
ATOM 1320 O O . PRO A 1 175 ? 2.033 12.879 -5.338 1.00 96.62 175 PRO A O 1
ATOM 1323 N N . VAL A 1 176 ? 4.066 12.520 -6.197 1.00 98.00 176 VAL A N 1
ATOM 1324 C CA . VAL A 1 176 ? 4.374 11.350 -5.363 1.00 98.00 176 VAL A CA 1
ATOM 1325 C C . VAL A 1 176 ? 4.683 11.776 -3.928 1.00 98.00 176 VAL A C 1
ATOM 1327 O O . VAL A 1 176 ? 4.251 11.125 -2.978 1.00 98.00 176 VAL A O 1
ATOM 1330 N N . GLU A 1 177 ? 5.388 12.894 -3.746 1.00 98.12 177 GLU A N 1
ATOM 1331 C CA . GLU A 1 177 ? 5.638 13.478 -2.424 1.00 98.12 177 GLU A CA 1
ATOM 1332 C C . GLU A 1 177 ? 4.332 13.931 -1.738 1.00 98.12 177 GLU A C 1
ATOM 1334 O O . GLU A 1 177 ? 4.188 13.725 -0.530 1.00 98.12 177 GLU A O 1
ATOM 1339 N N . ASP A 1 178 ? 3.355 14.462 -2.488 1.00 98.25 178 ASP A N 1
ATOM 1340 C CA . ASP A 1 178 ? 2.013 14.781 -1.969 1.00 98.25 178 ASP A CA 1
ATOM 1341 C C . ASP A 1 178 ? 1.268 13.529 -1.480 1.00 98.25 178 ASP A C 1
ATOM 1343 O O . ASP A 1 178 ? 0.776 13.502 -0.347 1.00 98.25 178 ASP A O 1
ATOM 1347 N N . LEU A 1 179 ? 1.255 12.455 -2.278 1.00 98.44 179 LEU A N 1
ATOM 1348 C CA . LEU A 1 179 ? 0.641 11.182 -1.885 1.00 98.44 179 LEU A CA 1
ATOM 1349 C C . LEU A 1 179 ? 1.268 10.621 -0.602 1.00 98.44 179 LEU A C 1
ATOM 1351 O O . LEU A 1 179 ? 0.550 10.242 0.325 1.00 98.44 179 LEU A O 1
ATOM 1355 N N . LEU A 1 180 ? 2.600 10.639 -0.485 1.00 97.81 180 LEU A N 1
ATOM 1356 C CA . LEU A 1 180 ? 3.281 10.195 0.738 1.00 97.81 180 LEU A CA 1
ATOM 1357 C C . LEU A 1 180 ? 2.990 11.097 1.948 1.00 97.81 180 LEU A C 1
ATOM 1359 O O . LEU A 1 180 ? 2.928 10.606 3.078 1.00 97.81 180 LEU A O 1
ATOM 1363 N N . SER A 1 181 ? 2.802 12.402 1.738 1.00 98.12 181 SER A N 1
ATOM 1364 C CA . SER A 1 181 ? 2.366 13.323 2.792 1.00 98.12 181 SER A CA 1
ATOM 1365 C C . SER A 1 181 ? 0.972 12.942 3.303 1.00 98.12 181 SER A C 1
ATOM 1367 O O . SER A 1 181 ? 0.776 12.740 4.503 1.00 98.12 181 SER A O 1
ATOM 1369 N N . ARG A 1 182 ? 0.020 12.718 2.388 1.00 98.38 182 ARG A N 1
ATOM 1370 C CA . ARG A 1 182 ? -1.349 12.283 2.715 1.00 98.38 182 ARG A CA 1
ATOM 1371 C C . ARG A 1 182 ? -1.371 10.929 3.420 1.00 98.38 182 ARG A C 1
ATOM 1373 O O . ARG A 1 182 ? -2.100 10.765 4.398 1.00 98.38 182 ARG A O 1
ATOM 1380 N N . ALA A 1 183 ? -0.534 9.988 2.985 1.00 98.00 183 ALA A N 1
ATOM 1381 C CA . ALA A 1 183 ? -0.361 8.693 3.638 1.00 98.00 183 ALA A CA 1
ATOM 1382 C C . ALA A 1 183 ? 0.117 8.834 5.095 1.00 98.00 183 ALA A C 1
ATOM 1384 O O . ALA A 1 183 ? -0.384 8.145 5.985 1.00 98.00 183 ALA A O 1
ATOM 1385 N N . ARG A 1 184 ? 1.048 9.761 5.364 1.00 96.94 184 ARG A N 1
ATOM 1386 C CA . ARG A 1 184 ? 1.538 10.044 6.722 1.00 96.94 184 ARG A CA 1
ATOM 1387 C C . ARG A 1 184 ? 0.439 10.614 7.615 1.00 96.94 184 ARG A C 1
ATOM 1389 O O . ARG A 1 184 ? 0.261 10.125 8.726 1.00 96.94 184 ARG A O 1
ATOM 1396 N N . THR A 1 185 ? -0.330 11.584 7.124 1.00 98.00 185 THR A N 1
ATOM 1397 C CA . THR A 1 185 ? -1.473 12.132 7.870 1.00 98.00 185 THR A CA 1
ATOM 1398 C C . THR A 1 185 ? -2.536 11.065 8.145 1.00 98.00 185 THR A C 1
ATOM 1400 O O . THR A 1 185 ? -3.088 11.010 9.242 1.00 98.00 185 THR A O 1
ATOM 1403 N N . ALA A 1 186 ? -2.808 10.176 7.186 1.00 97.44 186 ALA A N 1
ATOM 1404 C CA . ALA A 1 186 ? -3.723 9.055 7.392 1.00 97.44 186 ALA A CA 1
ATOM 1405 C C . ALA A 1 186 ? -3.221 8.099 8.493 1.00 97.44 186 ALA A C 1
ATOM 1407 O O . ALA A 1 186 ? -3.990 7.738 9.383 1.00 97.44 186 ALA A O 1
ATOM 1408 N N . MET A 1 187 ? -1.921 7.773 8.510 1.00 94.88 187 MET A N 1
ATOM 1409 C CA . MET A 1 187 ? -1.301 6.997 9.595 1.00 94.88 187 MET A CA 1
ATOM 1410 C C . MET A 1 187 ? -1.443 7.668 10.963 1.00 94.88 187 MET A C 1
ATOM 1412 O O . MET A 1 187 ? -1.802 7.000 11.929 1.00 94.88 187 MET A O 1
ATOM 1416 N N . GLU A 1 188 ? -1.172 8.971 11.057 1.00 94.81 188 GLU A N 1
ATOM 1417 C CA . GLU A 1 188 ? -1.298 9.736 12.308 1.00 94.81 188 GLU A CA 1
ATOM 1418 C C . GLU A 1 188 ? -2.734 9.704 12.856 1.00 94.81 188 GLU A C 1
ATOM 1420 O O . GLU A 1 188 ? -2.941 9.683 14.069 1.00 94.81 188 GLU A O 1
ATOM 1425 N N . ASN A 1 189 ? -3.722 9.608 11.963 1.00 95.19 189 ASN A N 1
ATOM 1426 C CA . ASN A 1 189 ? -5.139 9.486 12.298 1.00 95.19 189 ASN A CA 1
ATOM 1427 C C . ASN A 1 189 ? -5.614 8.033 12.506 1.00 95.19 189 ASN A C 1
ATOM 1429 O O . ASN A 1 189 ? -6.806 7.816 12.721 1.00 95.19 189 ASN A O 1
ATOM 1433 N N . ASN A 1 190 ? -4.716 7.040 12.471 1.00 92.81 190 ASN A N 1
ATOM 1434 C CA . ASN A 1 190 ? -5.029 5.601 12.491 1.00 92.81 190 ASN A CA 1
ATOM 1435 C C . ASN A 1 190 ? -5.936 5.128 11.338 1.00 92.81 190 ASN A C 1
ATOM 1437 O O . ASN A 1 190 ? -6.559 4.067 11.423 1.00 92.81 190 ASN A O 1
ATOM 1441 N N . ASP A 1 191 ? -5.994 5.885 10.243 1.00 96.25 191 ASP A N 1
ATOM 1442 C CA . ASP A 1 191 ? -6.657 5.477 9.009 1.00 96.25 191 ASP A CA 1
ATOM 1443 C C . ASP A 1 191 ? -5.681 4.673 8.140 1.00 96.25 191 ASP A C 1
ATOM 1445 O O . ASP A 1 191 ? -5.098 5.150 7.163 1.00 96.25 191 ASP A O 1
ATOM 1449 N N . PHE A 1 192 ? -5.463 3.422 8.548 1.00 96.44 192 PHE A N 1
ATOM 1450 C CA . PHE A 1 192 ? -4.537 2.516 7.870 1.00 96.44 192 PHE A CA 1
ATOM 1451 C C . PHE A 1 192 ? -4.976 2.161 6.448 1.00 96.44 192 PHE A C 1
ATOM 1453 O O . PHE A 1 192 ? -4.117 1.865 5.623 1.00 96.44 192 PHE A O 1
ATOM 1460 N N . GLN A 1 193 ? -6.279 2.199 6.151 1.00 96.50 193 GLN A N 1
ATOM 1461 C CA . GLN A 1 193 ? -6.783 1.942 4.803 1.00 96.50 193 GLN A CA 1
ATOM 1462 C C . GLN A 1 193 ? -6.301 3.038 3.853 1.00 96.50 193 GLN A C 1
ATOM 1464 O O . GLN A 1 193 ? -5.567 2.749 2.912 1.00 96.50 193 GLN A O 1
ATOM 1469 N N . SER A 1 194 ? -6.617 4.300 4.159 1.00 98.00 194 SER A N 1
ATOM 1470 C CA . SER A 1 194 ? -6.190 5.426 3.324 1.00 98.00 194 SER A CA 1
ATOM 1471 C C . SER A 1 194 ? -4.664 5.534 3.246 1.00 98.00 194 SER A C 1
ATOM 1473 O O . SER A 1 194 ? -4.117 5.858 2.195 1.00 98.00 194 SER A O 1
ATOM 1475 N N . ALA A 1 195 ? -3.949 5.230 4.337 1.00 98.19 195 ALA A N 1
ATOM 1476 C CA . ALA A 1 195 ? -2.487 5.221 4.333 1.00 98.19 195 ALA A CA 1
ATOM 1477 C C . ALA A 1 195 ? -1.905 4.195 3.348 1.00 98.19 195 ALA A C 1
ATOM 1479 O O . ALA A 1 195 ? -0.953 4.511 2.630 1.00 98.19 195 ALA A O 1
ATOM 1480 N N . LEU A 1 196 ? -2.468 2.983 3.305 1.00 97.75 196 LEU A N 1
ATOM 1481 C CA . LEU A 1 196 ? -2.070 1.954 2.346 1.00 97.75 196 LEU A CA 1
ATOM 1482 C C . LEU A 1 196 ? -2.395 2.381 0.917 1.00 97.75 196 LEU A C 1
ATOM 1484 O O . LEU A 1 196 ? -1.528 2.268 0.055 1.00 97.75 196 LEU A O 1
ATOM 1488 N N . ASP A 1 197 ? -3.593 2.914 0.685 1.00 98.00 197 ASP A N 1
ATOM 1489 C CA . ASP A 1 197 ? -4.041 3.323 -0.647 1.00 98.00 197 ASP A CA 1
ATOM 1490 C C . ASP A 1 197 ? -3.129 4.410 -1.230 1.00 98.00 197 ASP A C 1
ATOM 1492 O O . ASP A 1 197 ? -2.566 4.224 -2.307 1.00 98.00 197 ASP A O 1
ATOM 1496 N N . PHE A 1 198 ? -2.867 5.485 -0.477 1.00 98.50 198 PHE A N 1
ATOM 1497 C CA . PHE A 1 198 ? -1.961 6.551 -0.920 1.00 98.50 198 PHE A CA 1
ATOM 1498 C C . PHE A 1 198 ? -0.519 6.071 -1.110 1.00 98.50 198 PHE A C 1
ATOM 1500 O O . PHE A 1 198 ? 0.169 6.526 -2.021 1.00 98.50 198 PHE A O 1
ATOM 1507 N N . THR A 1 199 ? -0.039 5.153 -0.265 1.00 98.19 199 THR A N 1
ATOM 1508 C CA . THR A 1 199 ? 1.324 4.614 -0.398 1.00 98.19 199 THR A CA 1
ATOM 1509 C C . THR A 1 199 ? 1.456 3.731 -1.638 1.00 98.19 199 THR A C 1
ATOM 1511 O O . THR A 1 199 ? 2.458 3.817 -2.348 1.00 98.19 199 THR A O 1
ATOM 1514 N N . ASN A 1 200 ? 0.451 2.900 -1.920 1.00 97.69 200 ASN A N 1
ATOM 1515 C CA . ASN A 1 200 ? 0.423 2.055 -3.110 1.00 97.69 200 ASN A CA 1
ATOM 1516 C C . ASN A 1 200 ? 0.326 2.900 -4.382 1.00 97.69 200 ASN A C 1
ATOM 1518 O O . ASN A 1 200 ? 1.111 2.685 -5.300 1.00 97.69 200 ASN A O 1
ATOM 1522 N N . GLU A 1 201 ? -0.552 3.905 -4.397 1.00 98.38 201 GLU A N 1
ATOM 1523 C CA . GLU A 1 201 ? -0.684 4.848 -5.512 1.00 98.38 201 GLU A CA 1
ATOM 1524 C C . GLU A 1 201 ? 0.631 5.601 -5.765 1.00 98.38 201 GLU A C 1
ATOM 1526 O O . GLU A 1 201 ? 1.065 5.735 -6.910 1.00 98.38 201 GLU A O 1
ATOM 1531 N N . ALA A 1 202 ? 1.323 6.033 -4.704 1.00 98.38 202 ALA A N 1
ATOM 1532 C CA . ALA A 1 202 ? 2.634 6.671 -4.815 1.00 98.38 202 ALA A CA 1
ATOM 1533 C C . ALA A 1 202 ? 3.678 5.733 -5.443 1.00 98.38 202 ALA A C 1
ATOM 1535 O O . ALA A 1 202 ? 4.438 6.152 -6.319 1.00 98.38 202 ALA A O 1
ATOM 1536 N N . LEU A 1 203 ? 3.717 4.470 -5.002 1.00 98.06 203 LEU A N 1
ATOM 1537 C CA . LEU A 1 203 ? 4.638 3.455 -5.516 1.00 98.06 203 LEU A CA 1
ATOM 1538 C C . LEU A 1 203 ? 4.353 3.098 -6.977 1.00 98.06 203 LEU A C 1
ATOM 1540 O O . LEU A 1 203 ? 5.300 2.976 -7.750 1.00 98.06 203 LEU A O 1
ATOM 1544 N N . GLU A 1 204 ? 3.088 2.934 -7.352 1.00 97.75 204 GLU A N 1
ATOM 1545 C CA . GLU A 1 204 ? 2.668 2.660 -8.729 1.00 97.75 204 GLU A CA 1
ATOM 1546 C C . GLU A 1 204 ? 3.037 3.834 -9.638 1.00 97.75 204 GLU A C 1
ATOM 1548 O O . GLU A 1 204 ? 3.813 3.664 -10.576 1.00 97.75 204 GLU A O 1
ATOM 1553 N N . THR A 1 205 ? 2.620 5.048 -9.265 1.00 97.31 205 THR A N 1
ATOM 1554 C CA . THR A 1 205 ? 2.877 6.273 -10.034 1.00 97.31 205 THR A CA 1
ATOM 1555 C C . THR A 1 205 ? 4.366 6.470 -10.312 1.00 97.31 205 THR A C 1
ATOM 1557 O O . THR A 1 205 ? 4.759 6.695 -11.456 1.00 97.31 205 THR A O 1
ATOM 1560 N N . ILE A 1 206 ? 5.221 6.374 -9.285 1.00 97.81 206 ILE A N 1
ATOM 1561 C CA . ILE A 1 206 ? 6.663 6.597 -9.469 1.00 97.81 206 ILE A CA 1
ATOM 1562 C C . ILE A 1 206 ? 7.331 5.463 -10.250 1.00 97.81 206 ILE A C 1
ATOM 1564 O O . ILE A 1 206 ? 8.260 5.711 -11.015 1.00 97.81 206 ILE A O 1
ATOM 1568 N N . THR A 1 207 ? 6.870 4.222 -10.069 1.00 97.12 207 THR A N 1
ATOM 1569 C CA . THR A 1 207 ? 7.420 3.059 -10.774 1.00 97.12 207 THR A CA 1
ATOM 1570 C C . THR A 1 207 ? 7.087 3.131 -12.259 1.00 97.12 207 THR A C 1
ATOM 1572 O O . THR A 1 207 ? 7.978 2.948 -13.085 1.00 97.12 207 THR A O 1
ATOM 1575 N N . ASP A 1 208 ? 5.849 3.471 -12.611 1.00 96.31 208 ASP A N 1
ATOM 1576 C CA . ASP A 1 208 ? 5.408 3.614 -14.001 1.00 96.31 208 ASP A CA 1
ATOM 1577 C C . ASP A 1 208 ? 6.090 4.786 -14.707 1.00 96.31 208 ASP A C 1
ATOM 1579 O O . ASP A 1 208 ? 6.499 4.672 -15.869 1.00 96.31 208 ASP A O 1
ATOM 1583 N N . ASP A 1 209 ? 6.269 5.899 -13.995 1.00 95.81 209 ASP A N 1
ATOM 1584 C CA . ASP A 1 209 ? 6.961 7.078 -14.505 1.00 95.81 209 ASP A CA 1
ATOM 1585 C C . ASP A 1 209 ? 8.438 6.790 -14.830 1.00 95.81 209 ASP A C 1
ATOM 1587 O O . ASP A 1 209 ? 8.947 7.211 -15.879 1.00 95.81 209 ASP A O 1
ATOM 1591 N N . LEU A 1 210 ? 9.108 6.037 -13.951 1.00 96.25 210 LEU A N 1
ATOM 1592 C CA . LEU A 1 210 ? 10.488 5.585 -14.115 1.00 96.25 210 LEU A CA 1
ATOM 1593 C C . LEU A 1 210 ? 10.626 4.517 -15.207 1.00 96.25 210 LEU A C 1
ATOM 1595 O O . LEU A 1 210 ? 11.518 4.636 -16.049 1.00 96.25 210 LEU A O 1
ATOM 1599 N N . ASN A 1 211 ? 9.735 3.521 -15.237 1.00 96.12 211 ASN A N 1
ATOM 1600 C CA . ASN A 1 211 ? 9.678 2.503 -16.291 1.00 96.12 211 ASN A CA 1
ATOM 1601 C C . ASN A 1 211 ? 9.557 3.166 -17.661 1.00 96.12 211 ASN A C 1
ATOM 1603 O O . ASN A 1 211 ? 10.405 2.963 -18.525 1.00 96.12 211 ASN A O 1
ATOM 1607 N N . SER A 1 212 ? 8.569 4.048 -17.822 1.00 94.69 212 SER A N 1
ATOM 1608 C CA . SER A 1 212 ? 8.320 4.756 -19.080 1.00 94.69 212 SER A CA 1
ATOM 1609 C C . SER A 1 212 ? 9.526 5.583 -19.532 1.00 94.69 212 SER A C 1
ATOM 1611 O O . SER A 1 212 ? 9.829 5.649 -20.725 1.00 94.69 212 SER A O 1
ATOM 1613 N N . ALA A 1 213 ? 10.231 6.218 -18.589 1.00 92.75 213 ALA A N 1
ATOM 1614 C CA . ALA A 1 213 ? 11.418 7.006 -18.895 1.00 92.75 213 ALA A CA 1
ATOM 1615 C C . ALA A 1 213 ? 12.570 6.131 -19.414 1.00 92.75 213 ALA A C 1
ATOM 1617 O O . ALA A 1 213 ? 13.152 6.443 -20.455 1.00 92.75 213 ALA A O 1
ATOM 1618 N N . VAL A 1 214 ? 12.884 5.032 -18.722 1.00 94.94 214 VAL A N 1
ATOM 1619 C CA . VAL A 1 214 ? 14.000 4.158 -19.114 1.00 94.94 214 VAL A CA 1
ATOM 1620 C C . VAL A 1 214 ? 13.658 3.332 -20.358 1.00 94.94 214 VAL A C 1
ATOM 1622 O O . VAL A 1 214 ? 14.508 3.204 -21.238 1.00 94.94 214 VAL A O 1
ATOM 1625 N N . ASP A 1 215 ? 12.424 2.845 -20.501 1.00 95.25 215 ASP A N 1
ATOM 1626 C CA . ASP A 1 215 ? 11.983 2.084 -21.680 1.00 95.25 215 ASP A CA 1
ATOM 1627 C C . ASP A 1 215 ? 12.060 2.913 -22.963 1.00 95.25 215 ASP A C 1
ATOM 1629 O O . ASP A 1 215 ? 12.482 2.418 -24.013 1.00 95.25 215 ASP A O 1
ATOM 1633 N N . LYS A 1 216 ? 11.729 4.207 -22.886 1.00 94.31 216 LYS A N 1
ATOM 1634 C CA . LYS A 1 216 ? 11.912 5.120 -24.016 1.00 94.31 216 LYS A CA 1
ATOM 1635 C C . LYS A 1 216 ? 13.383 5.204 -24.434 1.00 94.31 216 LYS A C 1
ATOM 1637 O O . LYS A 1 216 ? 13.681 5.112 -25.625 1.00 94.31 216 LYS A O 1
ATOM 1642 N N . GLU A 1 217 ? 14.302 5.347 -23.478 1.00 94.38 217 GLU A N 1
ATOM 1643 C CA . GLU A 1 217 ? 15.739 5.371 -23.778 1.00 94.38 217 GLU A CA 1
ATOM 1644 C C . GLU A 1 217 ? 16.236 4.022 -24.329 1.00 94.38 217 GLU A C 1
ATOM 1646 O O . GLU A 1 217 ? 17.057 4.010 -25.248 1.00 94.38 217 GLU A O 1
ATOM 1651 N N . ILE A 1 218 ? 15.726 2.895 -23.817 1.00 96.88 218 ILE A N 1
ATOM 1652 C CA . ILE A 1 218 ? 16.022 1.551 -24.337 1.00 96.88 218 ILE A CA 1
ATOM 1653 C C . ILE A 1 218 ? 15.630 1.455 -25.807 1.00 96.88 218 ILE A C 1
ATOM 1655 O O . ILE A 1 218 ? 16.464 1.067 -26.622 1.00 96.88 218 ILE A O 1
ATOM 1659 N N . HIS A 1 219 ? 14.410 1.851 -26.169 1.00 96.12 219 HIS A N 1
ATOM 1660 C CA . HIS A 1 219 ? 13.948 1.785 -27.554 1.00 96.12 219 HIS A CA 1
ATOM 1661 C C . HIS A 1 219 ? 14.788 2.640 -28.505 1.00 96.12 219 HIS A C 1
ATOM 1663 O O . HIS A 1 219 ? 15.103 2.210 -29.616 1.00 96.12 219 HIS A O 1
ATOM 1669 N N . GLU A 1 220 ? 15.216 3.827 -28.069 1.00 92.19 220 GLU A N 1
ATOM 1670 C CA . GLU A 1 220 ? 16.139 4.651 -28.853 1.00 92.19 220 GLU A CA 1
ATOM 1671 C C . GLU A 1 220 ? 17.481 3.945 -29.099 1.00 92.19 220 GLU A C 1
ATOM 1673 O O . GLU A 1 220 ? 18.037 4.028 -30.198 1.00 92.19 220 GLU A O 1
ATOM 1678 N N . VAL A 1 221 ? 18.008 3.237 -28.097 1.00 94.75 221 VAL A N 1
ATOM 1679 C CA . VAL A 1 221 ? 19.268 2.496 -28.227 1.00 94.75 221 VAL A CA 1
ATOM 1680 C C . VAL A 1 221 ? 19.093 1.216 -29.045 1.00 94.75 221 VAL A C 1
ATOM 1682 O O . VAL A 1 221 ? 19.949 0.912 -29.869 1.00 94.75 221 VAL A O 1
ATOM 1685 N N . GLU A 1 222 ? 17.982 0.495 -28.910 1.00 95.19 222 GLU A N 1
ATOM 1686 C CA . GLU A 1 222 ? 17.656 -0.673 -29.742 1.00 95.19 222 GLU A CA 1
ATOM 1687 C C . GLU A 1 222 ? 17.555 -0.304 -31.229 1.00 95.19 222 GLU A C 1
ATOM 1689 O O . GLU A 1 222 ? 18.036 -1.036 -32.097 1.00 95.19 222 GLU A O 1
ATOM 1694 N N . ASP A 1 223 ? 16.995 0.865 -31.537 1.00 90.88 223 ASP A N 1
ATOM 1695 C CA . ASP A 1 223 ? 16.988 1.432 -32.884 1.00 90.88 223 ASP A CA 1
ATOM 1696 C C . ASP A 1 223 ? 18.408 1.685 -33.423 1.00 90.88 223 ASP A C 1
ATOM 1698 O O . ASP A 1 223 ? 18.694 1.407 -34.597 1.00 90.88 223 ASP A O 1
ATOM 1702 N N . LEU A 1 224 ? 19.312 2.194 -32.577 1.00 87.00 224 LEU A N 1
ATOM 1703 C CA . LEU A 1 224 ? 20.724 2.386 -32.926 1.00 87.00 224 LEU A CA 1
ATOM 1704 C C . LEU A 1 224 ? 21.437 1.047 -33.140 1.00 87.00 224 LEU A C 1
ATOM 1706 O O . LEU A 1 224 ? 22.146 0.893 -34.134 1.00 87.00 224 LEU A O 1
ATOM 1710 N N . ILE A 1 225 ? 21.205 0.069 -32.262 1.00 92.56 225 ILE A N 1
ATOM 1711 C CA . ILE A 1 225 ? 21.728 -1.297 -32.379 1.00 92.56 225 ILE A CA 1
ATOM 1712 C C . ILE A 1 225 ? 21.290 -1.919 -33.703 1.00 92.56 225 ILE A C 1
ATOM 1714 O O . ILE A 1 225 ? 22.126 -2.413 -34.458 1.00 92.56 225 ILE A O 1
ATOM 1718 N N . ARG A 1 226 ? 19.995 -1.849 -34.031 1.00 91.06 226 ARG A N 1
ATOM 1719 C CA . ARG A 1 226 ? 19.456 -2.384 -35.288 1.00 91.06 226 ARG A CA 1
ATOM 1720 C C . ARG A 1 226 ? 20.119 -1.733 -36.498 1.00 91.06 226 ARG A C 1
ATOM 1722 O O . ARG A 1 226 ? 20.534 -2.429 -37.419 1.00 91.06 226 ARG A O 1
ATOM 1729 N N . THR A 1 227 ? 20.288 -0.413 -36.462 1.00 85.00 227 THR A N 1
ATOM 1730 C CA . THR A 1 227 ? 20.977 0.335 -37.523 1.00 85.00 227 THR A CA 1
ATOM 1731 C C . THR A 1 227 ? 22.436 -0.113 -37.675 1.00 85.00 227 THR A C 1
ATOM 1733 O O . THR A 1 227 ? 22.901 -0.338 -38.792 1.00 85.00 227 THR A O 1
ATOM 1736 N N . ALA A 1 228 ? 23.160 -0.294 -36.568 1.00 86.31 228 ALA A N 1
ATOM 1737 C CA . ALA A 1 228 ? 24.536 -0.787 -36.579 1.00 86.31 228 ALA A CA 1
ATOM 1738 C C . ALA A 1 228 ? 24.630 -2.222 -37.127 1.00 86.31 228 ALA A C 1
ATOM 1740 O O . ALA A 1 228 ? 25.501 -2.511 -37.950 1.00 86.31 228 ALA A O 1
ATOM 1741 N N . ALA A 1 229 ? 23.698 -3.098 -36.746 1.00 88.38 229 ALA A N 1
ATOM 1742 C CA . ALA A 1 229 ? 23.621 -4.470 -37.237 1.00 88.38 229 ALA A CA 1
ATOM 1743 C C . ALA A 1 229 ? 23.309 -4.543 -38.745 1.00 88.38 229 ALA A C 1
ATOM 1745 O O . ALA A 1 229 ? 23.952 -5.310 -39.459 1.00 88.38 229 ALA A O 1
ATOM 1746 N N . GLU A 1 230 ? 22.399 -3.709 -39.268 1.00 83.81 230 GLU A N 1
ATOM 1747 C CA . GLU A 1 230 ? 22.127 -3.603 -40.717 1.00 83.81 230 GLU A CA 1
ATOM 1748 C C . GLU A 1 230 ? 23.372 -3.190 -41.521 1.00 83.81 230 GLU A C 1
ATOM 1750 O O . GLU A 1 230 ? 23.545 -3.565 -42.686 1.00 83.81 230 GLU A O 1
ATOM 1755 N N . LEU A 1 231 ? 24.273 -2.432 -40.896 1.00 78.00 231 LEU A N 1
ATOM 1756 C CA . LEU A 1 231 ? 25.558 -2.060 -41.477 1.00 78.00 231 LEU A CA 1
ATOM 1757 C C . LEU A 1 231 ? 26.657 -3.108 -41.237 1.00 78.00 231 LEU A C 1
ATOM 1759 O O . LEU A 1 231 ? 27.801 -2.917 -41.650 1.00 78.00 231 LEU A O 1
ATOM 1763 N N . GLY A 1 232 ? 26.321 -4.252 -40.644 1.00 82.94 232 GLY A N 1
ATOM 1764 C CA . GLY A 1 232 ? 27.243 -5.359 -40.403 1.00 82.94 232 GLY A CA 1
ATOM 1765 C C . GLY A 1 232 ? 28.191 -5.136 -39.225 1.00 82.94 232 GLY A C 1
ATOM 1766 O O . GLY A 1 232 ? 29.233 -5.782 -39.164 1.00 82.94 232 GLY A O 1
ATOM 1767 N N . ALA A 1 233 ? 27.874 -4.216 -38.310 1.00 88.12 233 ALA A N 1
ATOM 1768 C CA . ALA A 1 233 ? 28.628 -4.065 -37.071 1.00 88.12 233 ALA A CA 1
ATOM 1769 C C . ALA A 1 233 ? 28.326 -5.217 -36.095 1.00 88.12 233 ALA A C 1
ATOM 1771 O O . ALA A 1 233 ? 27.190 -5.687 -36.012 1.00 88.12 233 ALA A O 1
ATOM 1772 N N . ASP A 1 234 ? 29.322 -5.625 -35.303 1.00 90.88 234 ASP A N 1
ATOM 1773 C CA . ASP A 1 234 ? 29.097 -6.509 -34.155 1.00 90.88 234 ASP A CA 1
ATOM 1774 C C . ASP A 1 234 ? 28.414 -5.727 -33.025 1.00 90.88 234 ASP A C 1
ATOM 1776 O O . ASP A 1 234 ? 28.989 -4.805 -32.441 1.00 90.88 234 ASP A O 1
ATOM 1780 N N . THR A 1 235 ? 27.175 -6.107 -32.726 1.00 93.94 235 THR A N 1
ATOM 1781 C CA . THR A 1 235 ? 26.321 -5.467 -31.720 1.00 93.94 235 THR A CA 1
ATOM 1782 C C . THR A 1 235 ? 26.096 -6.332 -30.481 1.00 93.94 235 THR A C 1
ATOM 1784 O O . THR A 1 235 ? 25.293 -5.975 -29.615 1.00 93.94 235 THR A O 1
ATOM 1787 N N . THR A 1 236 ? 26.834 -7.439 -30.340 1.00 96.06 236 THR A N 1
ATOM 1788 C CA . THR A 1 236 ? 26.650 -8.412 -29.251 1.00 96.06 236 THR A CA 1
ATOM 1789 C C . THR A 1 236 ? 26.727 -7.740 -27.879 1.00 96.06 236 THR A C 1
ATOM 1791 O O . THR A 1 236 ? 25.815 -7.864 -27.066 1.00 96.06 236 THR A O 1
ATOM 1794 N N . LYS A 1 237 ? 27.772 -6.936 -27.640 1.00 96.06 237 LYS A N 1
ATOM 1795 C CA . LYS A 1 237 ? 27.974 -6.244 -26.353 1.00 96.06 237 LYS A CA 1
ATOM 1796 C C . LYS A 1 237 ? 26.867 -5.242 -26.029 1.00 96.06 237 LYS A C 1
ATOM 1798 O O . LYS A 1 237 ? 26.417 -5.181 -24.888 1.00 96.06 237 LYS A O 1
ATOM 1803 N N . ALA A 1 238 ? 26.440 -4.456 -27.017 1.00 95.19 238 ALA A N 1
ATOM 1804 C CA . ALA A 1 238 ? 25.373 -3.476 -26.837 1.00 95.19 238 ALA A CA 1
ATOM 1805 C C . ALA A 1 238 ? 24.036 -4.159 -26.509 1.00 95.19 238 ALA A C 1
ATOM 1807 O O . ALA A 1 238 ? 23.317 -3.708 -25.616 1.00 95.19 238 ALA A O 1
ATOM 1808 N N . THR A 1 239 ? 23.754 -5.289 -27.162 1.00 96.81 239 THR A N 1
ATOM 1809 C CA . THR A 1 239 ? 22.552 -6.102 -26.925 1.00 96.81 239 THR A CA 1
ATOM 1810 C C . THR A 1 239 ? 22.536 -6.668 -25.504 1.00 96.81 239 THR A C 1
ATOM 1812 O O . THR A 1 239 ? 21.564 -6.467 -24.780 1.00 96.81 239 THR A O 1
ATOM 1815 N N . THR A 1 240 ? 23.643 -7.260 -25.039 1.00 97.81 240 THR A N 1
ATOM 1816 C CA . THR A 1 240 ? 23.757 -7.771 -23.658 1.00 97.81 240 THR A CA 1
ATOM 1817 C C . THR A 1 240 ? 23.552 -6.675 -22.604 1.00 97.81 240 THR A C 1
ATOM 1819 O O . THR A 1 240 ? 22.983 -6.920 -21.541 1.00 97.81 240 THR A O 1
ATOM 1822 N N . LEU A 1 241 ? 23.995 -5.443 -22.878 1.00 98.06 241 LEU A N 1
ATOM 1823 C CA . LEU A 1 241 ? 23.774 -4.311 -21.972 1.00 98.06 241 LEU A CA 1
ATOM 1824 C C . LEU A 1 241 ? 22.295 -3.895 -21.897 1.00 98.06 241 LEU A C 1
ATOM 1826 O O . LEU A 1 241 ? 21.845 -3.507 -20.822 1.00 98.06 241 LEU A O 1
ATOM 1830 N N . ILE A 1 242 ? 21.531 -4.013 -22.988 1.00 97.88 242 ILE A N 1
ATOM 1831 C CA . ILE A 1 242 ? 20.076 -3.773 -22.972 1.00 97.88 242 ILE A CA 1
ATOM 1832 C C . ILE A 1 242 ? 19.343 -4.870 -22.202 1.00 97.88 242 ILE A C 1
ATOM 1834 O O . ILE A 1 242 ? 18.471 -4.565 -21.391 1.00 97.88 242 ILE A O 1
ATOM 1838 N N . GLU A 1 243 ? 19.721 -6.135 -22.387 1.00 97.19 243 GLU A N 1
ATOM 1839 C CA . GLU A 1 243 ? 19.159 -7.243 -21.602 1.00 97.19 243 GLU A CA 1
ATOM 1840 C C . GLU A 1 243 ? 19.399 -7.037 -20.103 1.00 97.19 243 GLU A C 1
ATOM 1842 O O . GLU A 1 243 ? 18.482 -7.184 -19.293 1.00 97.19 243 GLU A O 1
ATOM 1847 N N . ARG A 1 244 ? 20.611 -6.603 -19.734 1.00 97.75 244 ARG A N 1
ATOM 1848 C CA . ARG A 1 244 ? 20.930 -6.220 -18.356 1.00 97.75 244 ARG A CA 1
ATOM 1849 C C . ARG A 1 244 ? 20.062 -5.062 -17.869 1.00 97.75 244 ARG A C 1
ATOM 1851 O O . ARG A 1 244 ? 19.540 -5.147 -16.763 1.00 97.75 244 ARG A O 1
ATOM 1858 N N . ALA A 1 245 ? 19.890 -4.011 -18.673 1.00 97.56 245 ALA A N 1
ATOM 1859 C CA . ALA A 1 245 ? 19.054 -2.873 -18.301 1.00 97.56 245 ALA A CA 1
ATOM 1860 C C . ALA A 1 245 ? 17.607 -3.298 -18.011 1.00 97.56 245 ALA A C 1
ATOM 1862 O O . ALA A 1 245 ? 17.052 -2.896 -16.994 1.00 97.56 245 ALA A O 1
ATOM 1863 N N . ARG A 1 246 ? 17.025 -4.169 -18.847 1.00 96.88 246 ARG A N 1
ATOM 1864 C CA . ARG A 1 246 ? 15.683 -4.739 -18.627 1.00 96.88 246 ARG A CA 1
ATOM 1865 C C . ARG A 1 246 ? 15.610 -5.551 -17.328 1.00 96.88 246 ARG A C 1
ATOM 1867 O O . ARG A 1 246 ? 14.625 -5.456 -16.602 1.00 96.88 246 ARG A O 1
ATOM 1874 N N . GLY A 1 247 ? 16.659 -6.311 -17.008 1.00 97.12 247 GLY A N 1
ATOM 1875 C CA . GLY A 1 247 ? 16.771 -7.015 -15.727 1.00 97.12 247 GLY A CA 1
ATOM 1876 C C . GLY A 1 247 ? 16.836 -6.065 -14.526 1.00 97.12 247 GLY A C 1
ATOM 1877 O O . GLY A 1 247 ? 16.143 -6.279 -13.535 1.00 97.12 247 GLY A O 1
ATOM 1878 N N . ASP A 1 248 ? 17.625 -4.993 -14.625 1.00 96.56 248 ASP A N 1
ATOM 1879 C CA . ASP A 1 248 ? 17.742 -3.975 -13.576 1.00 96.56 248 ASP A CA 1
ATOM 1880 C C . ASP A 1 248 ? 16.408 -3.219 -13.371 1.00 96.56 248 ASP A C 1
ATOM 1882 O O . ASP A 1 248 ? 16.024 -2.984 -12.227 1.00 96.56 248 ASP A O 1
ATOM 1886 N N . ILE A 1 249 ? 15.646 -2.930 -14.439 1.00 94.81 249 ILE A N 1
ATOM 1887 C CA . ILE A 1 249 ? 14.272 -2.388 -14.350 1.00 94.81 249 ILE A CA 1
ATOM 1888 C C . ILE A 1 249 ? 13.355 -3.339 -13.577 1.00 94.81 249 ILE A C 1
ATOM 1890 O O . ILE A 1 249 ? 12.658 -2.910 -12.660 1.00 94.81 249 ILE A O 1
ATOM 1894 N N . GLY A 1 250 ? 13.386 -4.638 -13.894 1.00 93.69 250 GLY A N 1
ATOM 1895 C CA . GLY A 1 250 ? 12.590 -5.646 -13.183 1.00 93.69 250 GLY A CA 1
ATOM 1896 C C . GLY A 1 250 ? 12.897 -5.720 -11.682 1.00 93.69 250 GLY A C 1
ATOM 1897 O O . GLY A 1 250 ? 12.024 -6.064 -10.888 1.00 93.69 250 GLY A O 1
ATOM 1898 N N . ASN A 1 251 ? 14.112 -5.337 -11.284 1.00 94.62 251 ASN A N 1
ATOM 1899 C CA . ASN A 1 251 ? 14.540 -5.240 -9.887 1.00 94.62 251 ASN A CA 1
ATOM 1900 C C . ASN A 1 251 ? 14.310 -3.850 -9.266 1.00 94.62 251 ASN A C 1
ATOM 1902 O O . ASN A 1 251 ? 14.680 -3.639 -8.112 1.00 94.62 251 ASN A O 1
ATOM 1906 N N . LEU A 1 252 ? 13.706 -2.910 -10.004 1.00 94.38 252 LEU A N 1
ATOM 1907 C CA . LEU A 1 252 ? 13.510 -1.504 -9.626 1.00 94.38 252 LEU A CA 1
ATOM 1908 C C . LEU A 1 252 ? 14.823 -0.724 -9.405 1.00 94.38 252 LEU A C 1
ATOM 1910 O O . LEU A 1 252 ? 14.838 0.336 -8.778 1.00 94.38 252 LEU A O 1
ATOM 1914 N N . ASP A 1 253 ? 15.930 -1.215 -9.965 1.00 95.12 253 ASP A N 1
ATOM 1915 C CA . ASP A 1 253 ? 17.254 -0.594 -9.921 1.00 95.12 253 ASP A CA 1
ATOM 1916 C C . ASP A 1 253 ? 17.436 0.388 -11.100 1.00 95.12 253 ASP A C 1
ATOM 1918 O O . ASP A 1 253 ? 18.350 0.263 -11.922 1.00 95.12 253 ASP A O 1
ATOM 1922 N N . PHE A 1 254 ? 16.571 1.403 -11.190 1.00 94.94 254 PHE A N 1
ATOM 1923 C CA . PHE A 1 254 ? 16.505 2.330 -12.334 1.00 94.94 254 PHE A CA 1
ATOM 1924 C C . PHE A 1 254 ? 17.817 3.069 -12.637 1.00 94.94 254 PHE A C 1
ATOM 1926 O O . PHE A 1 254 ? 18.140 3.322 -13.797 1.00 94.94 254 PHE A O 1
ATOM 1933 N N . GLU A 1 255 ? 18.626 3.357 -11.618 1.00 92.94 255 GLU A N 1
ATOM 1934 C CA . GLU A 1 255 ? 19.969 3.925 -11.789 1.00 92.94 255 GLU A CA 1
ATOM 1935 C C . GLU A 1 255 ? 20.920 2.977 -12.524 1.00 92.94 255 GLU A C 1
ATOM 1937 O O . GLU A 1 255 ? 21.677 3.385 -13.410 1.00 92.94 255 GLU A O 1
ATOM 1942 N N . LYS A 1 256 ? 20.905 1.687 -12.167 1.00 95.12 256 LYS A N 1
ATOM 1943 C CA . LYS A 1 256 ? 21.744 0.685 -12.835 1.00 95.12 256 LYS A CA 1
ATOM 1944 C C . LYS A 1 256 ? 21.254 0.456 -14.256 1.00 95.12 256 LYS A C 1
ATOM 1946 O O . LYS A 1 256 ? 22.079 0.465 -15.171 1.00 95.12 256 LYS A O 1
ATOM 1951 N N . ALA A 1 257 ? 19.934 0.377 -14.437 1.00 96.94 257 ALA A N 1
ATOM 1952 C CA . ALA A 1 257 ? 19.317 0.272 -15.749 1.00 96.94 257 ALA A CA 1
ATOM 1953 C C . ALA A 1 257 ? 19.753 1.427 -16.658 1.00 96.94 257 ALA A C 1
ATOM 1955 O O . ALA A 1 257 ? 20.318 1.192 -17.725 1.00 96.94 257 ALA A O 1
ATOM 1956 N N . LYS A 1 258 ? 19.617 2.678 -16.201 1.00 94.62 258 LYS A N 1
ATOM 1957 C CA . LYS A 1 258 ? 20.043 3.864 -16.957 1.00 94.62 258 LYS A CA 1
ATOM 1958 C C . LYS A 1 258 ? 21.535 3.850 -17.290 1.00 94.62 258 LYS A C 1
ATOM 1960 O O . LYS A 1 258 ? 21.933 4.187 -18.406 1.00 94.62 258 LYS A O 1
ATOM 1965 N N . ASN A 1 259 ? 22.384 3.423 -16.357 1.00 95.88 259 ASN A N 1
ATOM 1966 C CA . ASN A 1 259 ? 23.816 3.279 -16.621 1.00 95.88 259 ASN A CA 1
ATOM 1967 C C . ASN A 1 259 ? 24.108 2.215 -17.691 1.00 95.88 259 ASN A C 1
ATOM 1969 O O . ASN A 1 259 ? 24.948 2.449 -18.563 1.00 95.88 259 ASN A O 1
ATOM 1973 N N . ALA A 1 260 ? 23.410 1.078 -17.666 1.00 97.62 260 ALA A N 1
ATOM 1974 C CA . ALA A 1 260 ? 23.530 0.038 -18.685 1.00 97.62 260 ALA A CA 1
ATOM 1975 C C . ALA A 1 260 ? 23.043 0.527 -20.063 1.00 97.62 260 ALA A C 1
ATOM 1977 O O . ALA A 1 260 ? 23.741 0.319 -21.057 1.00 97.62 260 ALA A O 1
ATOM 1978 N N . VAL A 1 261 ? 21.931 1.271 -20.122 1.00 97.56 261 VAL A N 1
ATOM 1979 C CA . VAL A 1 261 ? 21.436 1.917 -21.354 1.00 97.56 261 VAL A CA 1
ATOM 1980 C C . VAL A 1 261 ? 22.464 2.902 -21.910 1.00 97.56 261 VAL A C 1
ATOM 1982 O O . VAL A 1 261 ? 22.797 2.850 -23.094 1.00 97.56 261 VAL A O 1
ATOM 1985 N N . ARG A 1 262 ? 23.048 3.754 -21.060 1.00 96.00 262 ARG A N 1
ATOM 1986 C CA . ARG A 1 262 ? 24.093 4.705 -21.467 1.00 96.00 262 ARG A CA 1
ATOM 1987 C C . ARG A 1 262 ? 25.334 4.001 -22.021 1.00 96.00 262 ARG A C 1
ATOM 1989 O O . ARG A 1 262 ? 25.897 4.448 -23.020 1.00 96.00 262 ARG A O 1
ATOM 1996 N N . GLN A 1 263 ? 25.767 2.912 -21.387 1.00 97.56 263 GLN A N 1
ATOM 1997 C CA . GLN A 1 263 ? 26.882 2.102 -21.884 1.00 97.56 263 GLN A CA 1
ATOM 1998 C C . GLN A 1 263 ? 26.535 1.445 -23.222 1.00 97.56 263 GLN A C 1
ATOM 2000 O O . GLN A 1 263 ? 27.347 1.486 -24.144 1.00 97.56 263 GLN A O 1
ATOM 2005 N N . SER A 1 264 ? 25.322 0.901 -23.355 1.00 97.56 264 SER A N 1
ATOM 2006 C CA . SER A 1 264 ? 24.852 0.293 -24.600 1.00 97.56 264 SER A CA 1
ATOM 2007 C C . SER A 1 264 ? 24.818 1.304 -25.745 1.00 97.56 264 SER A C 1
ATOM 2009 O O . SER A 1 264 ? 25.310 1.013 -26.836 1.00 97.56 264 SER A O 1
ATOM 2011 N N . ARG A 1 265 ? 24.339 2.528 -25.485 1.00 95.12 265 ARG A N 1
ATOM 2012 C CA . ARG A 1 265 ? 24.363 3.633 -26.451 1.00 95.12 265 ARG A CA 1
ATOM 2013 C C . ARG A 1 265 ? 25.783 3.914 -26.935 1.00 95.12 265 ARG A C 1
ATOM 2015 O O . ARG A 1 265 ? 26.027 3.897 -28.136 1.00 95.12 265 ARG A O 1
ATOM 2022 N N . ALA A 1 266 ? 26.725 4.093 -26.010 1.00 94.00 266 ALA A N 1
ATOM 2023 C CA . ALA A 1 266 ? 28.116 4.380 -26.351 1.00 94.00 266 ALA A CA 1
ATOM 2024 C C . ALA A 1 266 ? 28.776 3.240 -27.149 1.00 94.00 266 ALA A C 1
ATOM 2026 O O . ALA A 1 266 ? 29.536 3.496 -28.081 1.00 94.00 266 ALA A O 1
ATOM 2027 N N . GLU A 1 267 ? 28.499 1.979 -26.808 1.00 94.56 267 GLU A N 1
ATOM 2028 C CA . GLU A 1 267 ? 29.010 0.833 -27.568 1.00 94.56 267 GLU A CA 1
ATOM 2029 C C . GLU A 1 267 ? 28.359 0.723 -28.954 1.00 94.56 267 GLU A C 1
ATOM 2031 O O . GLU A 1 267 ? 29.059 0.447 -29.928 1.00 94.56 267 GLU A O 1
ATOM 2036 N N . SER A 1 268 ? 27.061 1.015 -29.068 1.00 90.38 268 SER A N 1
ATOM 2037 C CA . SER A 1 268 ? 26.335 1.044 -30.345 1.00 90.38 268 SER A CA 1
ATOM 2038 C C . SER A 1 268 ? 26.870 2.130 -31.272 1.00 90.38 268 SER A C 1
ATOM 2040 O O . SER A 1 268 ? 27.133 1.865 -32.442 1.00 90.38 268 SER A O 1
ATOM 2042 N N . GLU A 1 269 ? 27.099 3.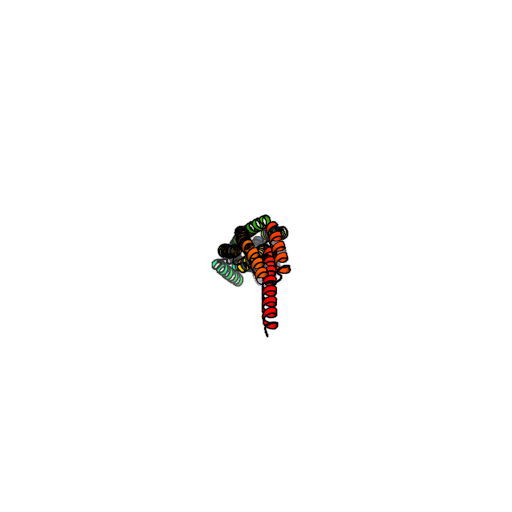335 -30.749 1.00 88.56 269 GLU A N 1
ATOM 2043 C CA . GLU A 1 269 ? 27.682 4.455 -31.494 1.00 88.56 269 GLU A CA 1
ATOM 2044 C C . GLU A 1 269 ? 29.104 4.133 -31.969 1.00 88.56 269 GLU A C 1
ATOM 2046 O O . GLU A 1 269 ? 29.416 4.338 -33.140 1.00 88.56 269 GLU A O 1
ATOM 2051 N N . LYS A 1 270 ? 29.952 3.545 -31.113 1.00 89.88 270 LYS A N 1
ATOM 2052 C CA . LYS A 1 270 ? 31.302 3.102 -31.512 1.00 89.88 270 LYS A CA 1
ATOM 2053 C C . LYS A 1 270 ? 31.266 2.012 -32.582 1.00 89.88 270 LYS A C 1
ATOM 2055 O O . LYS A 1 270 ? 32.074 2.042 -33.510 1.00 89.88 270 LYS A O 1
ATOM 2060 N N . ALA A 1 271 ? 30.382 1.024 -32.442 1.00 88.19 271 ALA A N 1
ATOM 2061 C CA . ALA A 1 271 ? 30.239 -0.064 -33.407 1.00 88.19 271 ALA A CA 1
ATOM 2062 C C . ALA A 1 271 ? 29.778 0.471 -34.770 1.00 88.19 271 ALA A C 1
ATOM 2064 O O . ALA A 1 271 ? 30.337 0.115 -35.810 1.00 88.19 271 ALA A O 1
ATOM 2065 N N . LEU A 1 272 ? 28.812 1.389 -34.743 1.00 84.12 272 LEU A N 1
ATOM 2066 C CA . LEU A 1 272 ? 28.291 2.078 -35.913 1.00 84.12 272 LEU A CA 1
ATOM 2067 C C . LEU A 1 272 ? 29.365 2.936 -36.593 1.00 84.12 272 LEU A C 1
ATOM 2069 O O . LEU A 1 272 ? 29.551 2.818 -37.801 1.00 84.12 272 LEU A O 1
ATOM 2073 N N . GLN A 1 273 ? 30.125 3.720 -35.826 1.00 83.69 273 GLN A N 1
ATOM 2074 C CA . GLN A 1 273 ? 31.237 4.519 -36.340 1.00 83.69 273 GLN A CA 1
ATOM 2075 C C . GLN A 1 273 ? 32.277 3.645 -37.053 1.00 83.69 273 GLN A C 1
ATOM 2077 O O . GLN A 1 273 ? 32.609 3.907 -38.204 1.00 83.69 273 GLN A O 1
ATOM 2082 N N . ARG A 1 274 ? 32.733 2.553 -36.423 1.00 84.88 274 ARG A N 1
ATOM 2083 C CA . ARG A 1 274 ? 33.716 1.637 -37.033 1.00 84.88 274 ARG A CA 1
ATOM 2084 C C . ARG A 1 274 ? 33.211 1.002 -38.326 1.00 84.88 274 ARG A C 1
ATOM 2086 O O . ARG A 1 274 ? 33.981 0.856 -39.272 1.00 84.88 274 ARG A O 1
ATOM 2093 N N . SER A 1 275 ? 31.940 0.602 -38.360 1.00 83.62 275 SER A N 1
ATOM 2094 C CA . SER A 1 275 ? 31.332 0.025 -39.563 1.00 83.62 275 SER A CA 1
ATOM 2095 C C . SER A 1 275 ? 31.264 1.048 -40.699 1.00 83.62 275 SER A C 1
ATOM 2097 O O . SER A 1 275 ? 31.620 0.743 -41.839 1.00 83.62 275 SER A O 1
ATOM 2099 N N . LEU A 1 276 ? 30.864 2.279 -40.384 1.00 76.50 276 LEU A N 1
ATOM 2100 C CA . LEU A 1 276 ? 30.769 3.358 -41.359 1.00 76.50 276 LEU A CA 1
ATOM 2101 C C . LEU A 1 276 ? 32.143 3.792 -41.887 1.00 76.50 276 LEU A C 1
ATOM 2103 O O . LEU A 1 276 ? 32.285 3.941 -43.097 1.00 76.50 276 LEU A O 1
ATOM 2107 N N . ASP A 1 277 ? 33.159 3.901 -41.027 1.00 78.19 277 ASP A N 1
ATOM 2108 C CA . ASP A 1 277 ? 34.538 4.202 -41.436 1.00 78.19 277 ASP A CA 1
ATOM 2109 C C . ASP A 1 277 ? 35.098 3.114 -42.368 1.00 78.19 277 ASP A C 1
ATOM 2111 O O . ASP A 1 277 ? 35.706 3.417 -43.396 1.00 78.19 277 ASP A O 1
ATOM 2115 N N . GLY A 1 278 ? 34.845 1.837 -42.056 1.00 77.06 278 GLY A N 1
ATOM 2116 C CA . GLY A 1 278 ? 35.220 0.723 -42.929 1.00 77.06 278 GLY A CA 1
ATOM 2117 C C . GLY A 1 278 ? 34.530 0.796 -44.294 1.00 77.06 278 GLY A C 1
ATOM 2118 O O . GLY A 1 278 ? 35.174 0.636 -45.331 1.00 77.06 278 GLY A O 1
ATOM 2119 N N . ARG A 1 279 ? 33.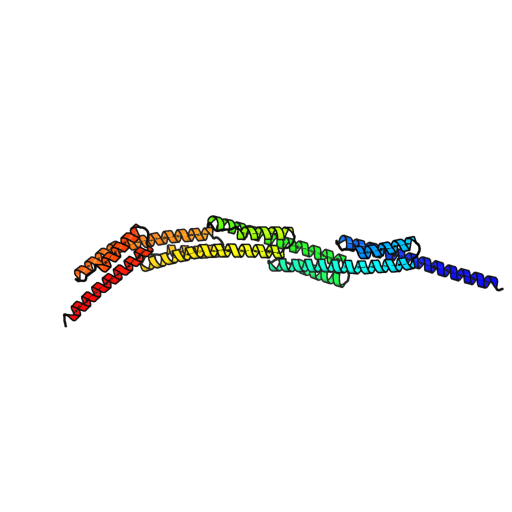229 1.110 -44.308 1.00 73.38 279 ARG A N 1
ATOM 2120 C CA . ARG A 1 279 ? 32.435 1.208 -45.539 1.00 73.38 279 ARG A CA 1
ATOM 2121 C C . ARG A 1 279 ? 32.737 2.447 -46.375 1.00 73.38 279 ARG A C 1
ATOM 2123 O O . ARG A 1 279 ? 32.618 2.352 -47.589 1.00 73.38 279 ARG A O 1
ATOM 2130 N N . ALA A 1 280 ? 33.163 3.568 -45.796 1.00 70.50 280 ALA A N 1
ATOM 2131 C CA . ALA A 1 280 ? 33.575 4.748 -46.565 1.00 70.50 280 ALA A CA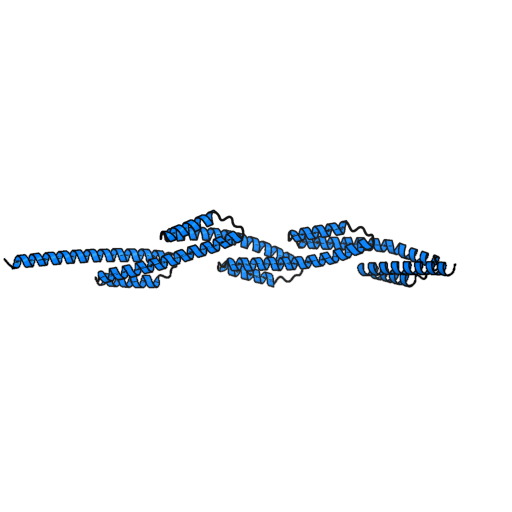 1
ATOM 2132 C C . ALA A 1 280 ? 34.736 4.426 -47.529 1.00 70.50 280 ALA A C 1
ATOM 2134 O O . ALA A 1 280 ? 34.737 4.850 -48.689 1.00 70.50 280 ALA A O 1
ATOM 2135 N N . GLY A 1 281 ? 35.675 3.578 -47.088 1.00 72.44 281 GLY A N 1
ATOM 2136 C CA . GLY A 1 281 ? 36.730 3.035 -47.948 1.00 72.44 281 GLY A CA 1
ATOM 2137 C C . GLY A 1 281 ? 36.193 2.182 -49.105 1.00 72.44 281 GLY A C 1
ATOM 2138 O O . GLY A 1 281 ? 36.750 2.204 -50.204 1.00 72.44 281 GLY A O 1
ATOM 2139 N N . ASP A 1 282 ? 35.080 1.481 -48.891 1.00 77.31 282 ASP A N 1
ATOM 2140 C CA . ASP A 1 282 ? 34.421 0.676 -49.919 1.00 77.31 282 ASP A CA 1
ATOM 2141 C C . ASP A 1 282 ? 33.505 1.506 -50.832 1.00 77.31 282 ASP A C 1
ATOM 2143 O O . ASP A 1 282 ? 33.437 1.212 -52.023 1.00 77.31 282 ASP A O 1
ATOM 2147 N N . PHE A 1 283 ? 32.864 2.578 -50.348 1.00 81.06 283 PHE A N 1
ATOM 2148 C CA . PHE A 1 283 ? 32.039 3.488 -51.164 1.00 81.06 283 PHE A CA 1
ATOM 2149 C C . PHE A 1 283 ? 32.820 4.003 -52.372 1.00 81.06 283 PHE A C 1
ATOM 2151 O O . PHE A 1 283 ? 32.333 3.956 -53.503 1.00 81.06 283 PHE A O 1
ATOM 2158 N N . SER A 1 284 ? 34.067 4.419 -52.136 1.00 79.88 284 SER A N 1
ATOM 2159 C CA . SER A 1 284 ? 34.971 4.874 -53.194 1.00 79.88 284 SER A CA 1
ATOM 2160 C C . SER A 1 284 ? 35.234 3.786 -54.239 1.00 79.88 284 SER A C 1
ATOM 2162 O O . SER A 1 284 ? 35.260 4.085 -55.433 1.00 79.88 284 SER A O 1
ATOM 2164 N N . LYS A 1 285 ? 35.372 2.519 -53.823 1.00 84.69 285 LYS A N 1
ATOM 2165 C CA . LYS A 1 285 ? 35.536 1.386 -54.748 1.00 84.69 285 LYS A CA 1
ATOM 2166 C C . LYS A 1 285 ? 34.260 1.120 -55.542 1.00 84.69 285 LYS A C 1
ATOM 2168 O O . LYS A 1 285 ? 34.329 1.034 -56.760 1.00 84.69 285 LYS A O 1
ATOM 2173 N N . PHE A 1 286 ? 33.092 1.091 -54.895 1.00 82.75 286 PHE A N 1
ATOM 2174 C CA . PHE A 1 286 ? 31.810 0.876 -55.581 1.00 82.75 286 PHE A CA 1
ATOM 2175 C C . PHE A 1 286 ? 31.536 1.926 -56.662 1.00 82.75 286 PHE A C 1
ATOM 2177 O O . PHE A 1 286 ? 31.048 1.596 -57.744 1.00 82.75 286 PHE A O 1
ATOM 2184 N N . VAL A 1 287 ? 31.879 3.187 -56.395 1.00 85.12 287 VAL A N 1
ATOM 2185 C CA . VAL A 1 287 ? 31.762 4.267 -57.382 1.00 85.12 287 VAL A CA 1
ATOM 2186 C C . VAL A 1 287 ? 32.740 4.056 -58.536 1.00 85.12 287 VAL A C 1
ATOM 2188 O O . VAL A 1 287 ? 32.356 4.222 -59.695 1.00 85.12 287 VAL A O 1
ATOM 2191 N N . GLN A 1 288 ? 33.992 3.688 -58.249 1.00 86.62 288 GLN A N 1
ATOM 2192 C CA . GLN A 1 288 ? 34.989 3.397 -59.283 1.00 86.62 288 GLN A CA 1
ATOM 2193 C C . GLN A 1 288 ? 34.561 2.219 -60.167 1.00 86.62 288 GLN A C 1
ATOM 2195 O O . GLN A 1 288 ? 34.597 2.346 -61.391 1.00 86.62 288 GLN A O 1
ATOM 2200 N N . ASP A 1 289 ? 34.072 1.131 -59.574 1.00 86.50 289 ASP A N 1
ATOM 2201 C CA . ASP A 1 289 ? 33.596 -0.052 -60.293 1.00 86.50 289 ASP A CA 1
ATOM 2202 C C . ASP A 1 289 ? 32.379 0.273 -61.171 1.00 86.50 289 ASP A C 1
ATOM 2204 O O . ASP A 1 289 ? 32.311 -0.128 -62.333 1.00 86.50 289 ASP A O 1
ATOM 2208 N N . ALA A 1 290 ? 31.428 1.066 -60.662 1.00 87.50 290 ALA A N 1
ATOM 2209 C CA . ALA A 1 290 ? 30.293 1.540 -61.452 1.00 87.50 290 ALA A CA 1
ATOM 2210 C C . ALA A 1 290 ? 30.734 2.374 -62.668 1.00 87.50 290 ALA A C 1
ATOM 2212 O O . ALA A 1 290 ? 30.232 2.151 -63.772 1.00 87.50 290 ALA A O 1
ATOM 2213 N N . ARG A 1 291 ? 31.715 3.276 -62.499 1.00 88.00 291 ARG A N 1
ATOM 2214 C CA . ARG A 1 291 ? 32.295 4.043 -63.617 1.00 88.00 291 ARG A CA 1
ATOM 2215 C C . ARG A 1 291 ? 33.015 3.143 -64.613 1.00 88.00 291 ARG A C 1
ATOM 2217 O O . ARG A 1 291 ? 32.863 3.347 -65.814 1.00 88.00 291 ARG A O 1
ATOM 2224 N N . ALA A 1 292 ? 33.762 2.147 -64.138 1.00 88.56 292 ALA A N 1
ATOM 2225 C CA . ALA A 1 292 ? 34.461 1.191 -64.995 1.00 88.56 292 ALA A CA 1
ATOM 2226 C C . ALA A 1 292 ? 33.488 0.377 -65.870 1.00 88.56 292 ALA A C 1
ATOM 2228 O O . ALA A 1 292 ? 33.793 0.079 -67.022 1.00 88.56 292 ALA A O 1
ATOM 2229 N N . LEU A 1 293 ? 32.285 0.089 -65.363 1.00 85.50 293 LEU A N 1
ATOM 2230 C CA . LEU A 1 293 ? 31.189 -0.539 -66.116 1.00 85.50 293 LEU A CA 1
ATOM 2231 C C . LEU A 1 293 ? 30.439 0.437 -67.049 1.00 85.50 293 LEU A C 1
ATOM 2233 O O . LEU A 1 293 ? 29.549 0.032 -67.804 1.00 85.50 293 LEU A O 1
ATOM 2237 N N . GLY A 1 294 ? 30.778 1.728 -67.015 1.00 83.12 294 GLY A N 1
ATOM 2238 C CA . GLY A 1 294 ? 30.109 2.785 -67.772 1.00 83.12 294 GLY A CA 1
ATOM 2239 C C . GLY A 1 294 ? 28.713 3.137 -67.251 1.00 83.12 294 GLY A C 1
ATOM 2240 O O . GLY A 1 294 ? 27.900 3.652 -68.017 1.00 83.12 294 GLY A O 1
ATOM 2241 N N . ALA A 1 295 ? 28.405 2.817 -65.991 1.00 90.00 295 ALA A N 1
ATOM 2242 C CA . ALA A 1 295 ? 27.217 3.314 -65.302 1.00 90.00 295 ALA A CA 1
ATOM 2243 C C . ALA A 1 295 ? 27.474 4.730 -64.754 1.00 90.00 295 ALA A C 1
ATOM 2245 O O . ALA A 1 295 ? 28.622 5.092 -64.494 1.00 90.00 295 ALA A O 1
ATOM 2246 N N . ASP A 1 296 ? 26.416 5.521 -64.558 1.00 88.88 296 ASP A N 1
ATOM 2247 C CA . ASP A 1 296 ? 26.500 6.839 -63.917 1.00 88.88 296 ASP A CA 1
ATOM 2248 C C . ASP A 1 296 ? 26.248 6.720 -62.401 1.00 88.88 296 ASP A C 1
ATOM 2250 O O . ASP A 1 296 ? 25.111 6.474 -61.991 1.00 88.88 296 ASP A O 1
ATOM 2254 N N . PRO A 1 297 ? 27.275 6.876 -61.543 1.00 88.75 297 PRO A N 1
ATOM 2255 C CA . PRO A 1 297 ? 27.107 6.766 -60.101 1.00 88.75 297 PRO A CA 1
ATOM 2256 C C . PRO A 1 297 ? 26.756 8.095 -59.415 1.00 88.75 297 PRO A C 1
ATOM 2258 O O . PRO A 1 297 ? 26.800 8.132 -58.188 1.00 88.75 297 PRO A O 1
ATOM 2261 N N . ALA A 1 298 ? 26.460 9.189 -60.133 1.00 90.06 298 ALA A N 1
ATOM 2262 C CA . ALA A 1 298 ? 26.341 10.530 -59.541 1.00 90.06 298 ALA A CA 1
ATOM 2263 C C . ALA A 1 298 ? 25.390 10.601 -58.328 1.00 90.06 298 ALA A C 1
ATOM 2265 O O . ALA A 1 298 ? 25.769 11.125 -57.282 1.00 90.06 298 ALA A O 1
ATOM 2266 N N . ILE A 1 299 ? 24.200 9.998 -58.429 1.00 87.94 299 ILE A N 1
ATOM 2267 C CA . ILE A 1 299 ? 23.197 9.968 -57.344 1.00 87.94 299 ILE A CA 1
ATOM 2268 C C . ILE A 1 299 ? 23.704 9.169 -56.130 1.00 87.94 299 ILE A C 1
ATOM 2270 O O . ILE A 1 299 ? 23.482 9.538 -54.973 1.00 87.94 299 ILE A O 1
ATOM 2274 N N . GLY A 1 300 ? 24.408 8.066 -56.393 1.00 87.31 300 GLY A N 1
ATOM 2275 C CA . GLY A 1 300 ? 25.005 7.231 -55.356 1.00 87.31 300 GLY A CA 1
ATOM 2276 C C . GLY A 1 300 ? 26.153 7.929 -54.631 1.00 87.31 300 GLY A C 1
ATOM 2277 O O . GLY A 1 300 ? 26.199 7.913 -53.403 1.00 87.31 300 GLY A O 1
ATOM 2278 N N . GLN A 1 301 ? 27.025 8.605 -55.385 1.00 87.44 301 GLN A N 1
ATOM 2279 C CA . GLN A 1 301 ? 28.120 9.412 -54.847 1.00 87.44 301 GLN A CA 1
ATOM 2280 C C . GLN A 1 301 ? 27.590 10.546 -53.966 1.00 87.44 301 GLN A C 1
ATOM 2282 O O . GLN A 1 301 ? 28.052 10.698 -52.842 1.00 87.44 301 GLN A O 1
ATOM 2287 N N . GLU A 1 302 ? 26.581 11.291 -54.425 1.00 90.81 302 GLU A N 1
ATOM 2288 C CA . GLU A 1 302 ? 25.986 12.378 -53.639 1.00 90.81 302 GLU A CA 1
ATOM 2289 C C . GLU A 1 302 ? 25.416 11.866 -52.304 1.00 90.81 302 GLU A C 1
ATOM 2291 O O . GLU A 1 302 ? 25.567 12.502 -51.259 1.00 90.81 302 GLU A O 1
ATOM 2296 N N . SER A 1 303 ? 24.782 10.691 -52.321 1.00 89.75 303 SER A N 1
ATOM 2297 C CA . SER A 1 303 ? 24.248 10.058 -51.111 1.00 89.75 303 SER A CA 1
ATOM 2298 C C . SER A 1 303 ? 25.363 9.637 -50.147 1.00 89.75 303 SER A C 1
ATOM 2300 O O . SER A 1 303 ? 25.225 9.824 -48.939 1.00 89.75 303 SER A O 1
ATOM 2302 N N . PHE A 1 304 ? 26.491 9.134 -50.657 1.00 86.38 304 PHE A N 1
ATOM 2303 C CA . PHE A 1 304 ? 27.666 8.823 -49.841 1.00 86.38 304 PHE A CA 1
ATOM 2304 C C . PHE A 1 304 ? 28.350 10.070 -49.270 1.00 86.38 304 PHE A C 1
ATOM 2306 O O . PHE A 1 304 ? 28.720 10.064 -48.097 1.00 86.38 304 PHE A O 1
ATOM 2313 N N . ASP A 1 305 ? 28.443 11.159 -50.032 1.00 87.19 305 ASP A N 1
ATOM 2314 C CA . ASP A 1 305 ? 29.012 12.423 -49.551 1.00 87.19 305 ASP A CA 1
ATOM 2315 C C . ASP A 1 305 ? 28.159 13.006 -48.410 1.00 87.19 305 ASP A C 1
ATOM 2317 O O . ASP A 1 305 ? 28.676 13.447 -47.376 1.00 87.19 305 ASP A O 1
ATOM 2321 N N . LYS A 1 306 ? 26.826 12.950 -48.553 1.00 89.81 306 LYS A N 1
ATOM 2322 C CA . LYS A 1 306 ? 25.888 13.318 -47.482 1.00 89.81 306 LYS A CA 1
ATOM 2323 C C . LYS A 1 306 ? 26.024 12.387 -46.278 1.00 89.81 306 LYS A C 1
ATOM 2325 O O . LYS A 1 306 ? 25.995 12.869 -45.146 1.00 89.81 306 LYS A O 1
ATOM 2330 N N . ALA A 1 307 ? 26.197 11.083 -46.505 1.00 84.88 307 ALA A N 1
ATOM 2331 C CA . ALA A 1 307 ? 26.413 10.115 -45.436 1.00 84.88 307 ALA A CA 1
ATOM 2332 C C . ALA A 1 307 ? 27.670 10.457 -44.626 1.00 84.88 307 ALA A C 1
ATOM 2334 O O . ALA A 1 307 ? 27.588 10.578 -43.406 1.00 84.88 307 ALA A O 1
ATOM 2335 N N . GLU A 1 308 ? 28.807 10.702 -45.285 1.00 80.94 308 GLU A N 1
ATOM 2336 C CA . GLU A 1 308 ? 30.042 11.136 -44.623 1.00 80.94 308 GLU A CA 1
ATOM 2337 C C . GLU A 1 308 ? 29.854 12.427 -43.822 1.00 80.94 308 GLU A C 1
ATOM 2339 O O . GLU A 1 308 ? 30.351 12.545 -42.700 1.00 80.94 308 GLU A O 1
ATOM 2344 N N . ALA A 1 309 ? 29.149 13.410 -44.385 1.00 86.44 309 ALA A N 1
ATOM 2345 C CA . ALA A 1 309 ? 28.891 14.671 -43.702 1.00 86.44 309 ALA A CA 1
ATOM 2346 C C . ALA A 1 309 ? 28.024 14.477 -42.446 1.00 86.44 309 ALA A C 1
ATOM 2348 O O . ALA A 1 309 ? 28.302 15.091 -41.414 1.00 86.44 309 ALA A O 1
ATOM 2349 N N . ALA A 1 310 ? 27.005 13.615 -42.513 1.00 85.62 310 ALA A N 1
ATOM 2350 C CA . ALA A 1 310 ? 26.175 13.255 -41.366 1.00 85.62 310 ALA A CA 1
ATOM 2351 C C . ALA A 1 310 ? 27.000 12.530 -40.289 1.00 85.62 310 ALA A C 1
ATOM 2353 O O . ALA A 1 310 ? 26.912 12.868 -39.110 1.00 85.62 310 ALA A O 1
ATOM 2354 N N . ILE A 1 311 ? 27.883 11.613 -40.690 1.00 77.12 311 ILE A N 1
ATOM 2355 C CA . ILE A 1 311 ? 28.774 10.876 -39.780 1.00 77.12 311 ILE A CA 1
ATOM 2356 C C . ILE A 1 311 ? 29.746 11.818 -39.071 1.00 77.12 311 ILE A C 1
ATOM 2358 O O . ILE A 1 311 ? 29.867 11.762 -37.850 1.00 77.12 311 ILE A O 1
ATOM 2362 N N . LYS A 1 312 ? 30.380 12.742 -39.806 1.00 80.12 312 LYS A N 1
ATOM 2363 C CA . LYS A 1 312 ? 31.292 13.755 -39.241 1.00 80.12 312 LYS A CA 1
ATOM 2364 C C . LYS A 1 312 ? 30.606 14.666 -38.218 1.00 80.12 312 LYS A C 1
ATOM 2366 O O . LYS A 1 312 ? 31.273 15.207 -37.342 1.00 80.12 312 LYS A O 1
ATOM 2371 N N . LYS A 1 313 ? 29.284 14.830 -38.317 1.00 85.00 313 LYS A N 1
ATOM 2372 C CA . LYS A 1 313 ? 28.458 15.589 -37.365 1.00 85.00 313 LYS A CA 1
ATOM 2373 C C . LYS A 1 313 ? 27.930 14.747 -36.197 1.00 85.00 313 LYS A C 1
ATOM 2375 O O . LYS A 1 313 ? 27.253 15.294 -35.335 1.00 85.00 313 LYS A O 1
ATOM 2380 N N . GLY A 1 314 ? 28.218 13.444 -36.157 1.00 75.50 314 GLY A N 1
ATOM 2381 C CA . GLY A 1 314 ? 27.686 12.517 -35.154 1.00 75.50 314 GLY A CA 1
ATOM 2382 C C . GLY A 1 314 ? 26.250 12.050 -35.426 1.00 75.50 314 GLY A C 1
ATOM 2383 O O . GLY A 1 314 ? 25.672 11.337 -34.609 1.00 75.50 314 GLY A O 1
ATOM 2384 N N . ASN A 1 315 ? 25.669 12.389 -36.582 1.00 83.31 315 ASN A N 1
ATOM 2385 C CA . ASN A 1 315 ? 24.333 11.948 -36.991 1.00 83.31 315 ASN A CA 1
ATOM 2386 C C . ASN A 1 315 ? 24.397 10.539 -37.593 1.00 83.31 315 ASN A C 1
ATOM 2388 O O . ASN A 1 315 ? 24.083 10.319 -38.764 1.00 83.31 315 ASN A O 1
ATOM 2392 N N . TYR A 1 316 ? 24.824 9.557 -36.803 1.00 75.31 316 TYR A N 1
ATOM 2393 C CA . TYR A 1 316 ? 25.142 8.227 -37.321 1.00 75.31 316 TYR A CA 1
ATOM 2394 C C . TYR A 1 316 ? 23.940 7.488 -37.930 1.00 75.31 316 TYR A C 1
ATOM 2396 O O . TYR A 1 316 ? 24.103 6.753 -38.901 1.00 75.31 316 TYR A O 1
ATOM 2404 N N . ARG A 1 317 ? 22.722 7.707 -37.412 1.00 74.69 317 ARG A N 1
ATOM 2405 C CA . ARG A 1 317 ? 21.486 7.126 -37.971 1.00 74.69 317 ARG A CA 1
ATOM 2406 C C . ARG A 1 317 ? 21.183 7.671 -39.368 1.00 74.69 317 ARG A C 1
ATOM 2408 O O . ARG A 1 317 ? 20.870 6.908 -40.277 1.00 74.69 317 ARG A O 1
ATOM 2415 N N . GLU A 1 318 ? 21.307 8.982 -39.533 1.00 84.38 318 GLU A N 1
ATOM 2416 C CA . GLU A 1 318 ? 21.136 9.654 -40.822 1.00 84.38 318 GLU A CA 1
ATOM 2417 C C . GLU A 1 318 ? 22.231 9.210 -41.801 1.00 84.38 318 GLU A C 1
ATOM 2419 O O . GLU A 1 318 ? 21.935 8.806 -42.923 1.00 84.38 318 GLU A O 1
ATOM 2424 N N . GLY A 1 319 ? 23.486 9.169 -41.340 1.00 83.50 319 GLY A N 1
ATOM 2425 C CA . GLY A 1 319 ? 24.620 8.669 -42.115 1.00 83.50 319 GLY A CA 1
ATOM 2426 C C . GLY A 1 319 ? 24.420 7.235 -42.607 1.00 83.50 319 GLY A C 1
ATOM 2427 O O . GLY A 1 319 ? 24.638 6.946 -43.781 1.00 83.50 319 GLY A O 1
ATOM 2428 N N . ALA A 1 320 ? 23.923 6.348 -41.745 1.00 79.44 320 ALA A N 1
ATOM 2429 C CA . ALA A 1 320 ? 23.588 4.973 -42.103 1.00 79.44 320 ALA A CA 1
ATOM 2430 C C . ALA A 1 320 ? 22.495 4.879 -43.180 1.00 79.44 320 ALA A C 1
ATOM 2432 O O . ALA A 1 320 ? 22.616 4.092 -44.123 1.00 79.44 320 ALA A O 1
ATOM 2433 N N . GLN A 1 321 ? 21.435 5.687 -43.067 1.00 84.31 321 GLN A N 1
ATOM 2434 C CA . GLN A 1 321 ? 20.357 5.726 -44.059 1.00 84.31 321 GLN A CA 1
ATOM 2435 C C . GLN A 1 321 ? 20.844 6.250 -45.412 1.00 84.31 321 GLN A C 1
ATOM 2437 O O . GLN A 1 321 ? 20.557 5.638 -46.442 1.00 84.31 321 GLN A O 1
ATOM 2442 N N . LEU A 1 322 ? 21.617 7.336 -45.412 1.00 88.12 322 LEU A N 1
ATOM 2443 C CA . LEU A 1 322 ? 22.199 7.926 -46.618 1.00 88.12 322 LEU A CA 1
ATOM 2444 C C . LEU A 1 322 ? 23.179 6.961 -47.300 1.00 88.12 322 LEU A C 1
ATOM 2446 O O . LEU A 1 322 ? 23.142 6.801 -48.518 1.00 88.12 322 LEU A O 1
ATOM 2450 N N . ALA A 1 323 ? 23.980 6.230 -46.520 1.00 82.88 323 ALA A N 1
ATOM 2451 C CA . ALA A 1 323 ? 24.841 5.173 -47.042 1.00 82.88 323 ALA A CA 1
ATOM 2452 C C . ALA A 1 323 ? 24.029 4.060 -47.724 1.00 82.88 323 ALA A C 1
ATOM 2454 O O . ALA A 1 323 ? 24.352 3.635 -48.833 1.00 82.88 323 ALA A O 1
ATOM 2455 N N . LYS A 1 324 ? 22.936 3.602 -47.101 1.00 83.25 324 LYS A N 1
ATOM 2456 C CA . LYS A 1 324 ? 22.042 2.587 -47.685 1.00 83.25 324 LYS A CA 1
ATOM 2457 C C . LYS A 1 324 ? 21.424 3.061 -49.005 1.00 83.25 324 LYS A C 1
ATOM 2459 O O . LYS A 1 324 ? 21.400 2.296 -49.967 1.00 83.25 324 LYS A O 1
ATOM 2464 N N . GLN A 1 325 ? 20.981 4.317 -49.065 1.00 87.88 325 GLN A N 1
ATOM 2465 C CA . GLN A 1 325 ? 20.463 4.936 -50.290 1.00 87.88 325 GLN A CA 1
ATOM 2466 C C . GLN A 1 325 ? 21.536 5.007 -51.383 1.00 87.88 325 GLN A C 1
ATOM 2468 O O . GLN A 1 325 ? 21.264 4.640 -52.526 1.00 87.88 325 GLN A O 1
ATOM 2473 N N . GLY A 1 326 ? 22.767 5.387 -51.026 1.00 87.12 326 GLY A N 1
ATOM 2474 C CA . GLY A 1 326 ? 23.895 5.425 -51.957 1.00 87.12 326 GLY A CA 1
ATOM 2475 C C . GLY A 1 326 ? 24.185 4.067 -52.591 1.00 87.12 326 GLY A C 1
ATOM 2476 O O . GLY A 1 326 ? 24.292 3.966 -53.814 1.00 87.12 326 GLY A O 1
ATOM 2477 N N . PHE A 1 327 ? 24.201 2.996 -51.792 1.00 84.88 327 PHE A N 1
ATOM 2478 C CA . PHE A 1 327 ? 24.364 1.635 -52.310 1.00 84.88 327 PHE A CA 1
ATOM 2479 C C . PHE A 1 327 ? 23.255 1.226 -53.279 1.00 84.88 327 PHE A C 1
ATOM 2481 O O . PHE A 1 327 ? 23.545 0.684 -54.345 1.00 84.88 327 PHE A O 1
ATOM 2488 N N . GLN A 1 328 ? 21.995 1.484 -52.922 1.00 88.06 328 GLN A N 1
ATOM 2489 C CA . GLN A 1 328 ? 20.852 1.146 -53.772 1.00 88.06 328 GLN A CA 1
ATOM 2490 C C . GLN A 1 328 ? 20.906 1.898 -55.105 1.00 88.06 328 GLN A C 1
ATOM 2492 O O . GLN A 1 328 ? 20.686 1.294 -56.155 1.00 88.06 328 GLN A O 1
ATOM 2497 N N . ALA A 1 329 ? 21.269 3.182 -55.078 1.00 89.81 329 ALA A N 1
ATOM 2498 C CA . ALA A 1 329 ? 21.413 3.998 -56.278 1.00 89.81 329 ALA A CA 1
ATOM 2499 C C . ALA A 1 329 ? 22.530 3.480 -57.201 1.00 89.81 329 ALA A C 1
ATOM 2501 O O . ALA A 1 329 ? 22.321 3.369 -58.410 1.00 89.81 329 ALA A O 1
ATOM 2502 N N . ILE A 1 330 ? 23.690 3.095 -56.651 1.00 87.12 330 ILE A N 1
ATOM 2503 C CA . ILE A 1 330 ? 24.783 2.514 -57.451 1.00 87.12 330 ILE A CA 1
ATOM 2504 C C . ILE A 1 330 ? 24.374 1.170 -58.055 1.00 87.12 330 ILE A C 1
ATOM 2506 O O . ILE A 1 330 ? 24.589 0.952 -59.248 1.00 87.12 330 ILE A O 1
ATOM 2510 N N . GLN A 1 331 ? 23.753 0.284 -57.270 1.00 87.19 331 GLN A N 1
ATOM 2511 C CA . GLN A 1 331 ? 23.281 -1.008 -57.775 1.00 87.19 331 GLN A CA 1
ATOM 2512 C C . GLN A 1 331 ? 22.250 -0.833 -58.895 1.00 87.19 331 GLN A C 1
ATOM 2514 O O . GLN A 1 331 ? 22.315 -1.527 -59.909 1.00 87.19 331 GLN A O 1
ATOM 2519 N N . GLN A 1 332 ? 21.329 0.122 -58.750 1.00 89.44 332 GLN A N 1
ATOM 2520 C CA . GLN A 1 332 ? 20.336 0.426 -59.776 1.00 89.44 332 GLN A CA 1
ATOM 2521 C C . GLN A 1 332 ? 20.985 0.965 -61.058 1.00 89.44 332 GLN A C 1
ATOM 2523 O O . GLN A 1 332 ? 20.626 0.519 -62.149 1.00 89.44 332 GLN A O 1
ATOM 2528 N N . ALA A 1 333 ? 21.962 1.868 -60.943 1.00 87.94 333 ALA A N 1
ATOM 2529 C CA . ALA A 1 333 ? 22.694 2.406 -62.089 1.00 87.94 333 ALA A CA 1
ATOM 2530 C C . ALA A 1 333 ? 23.482 1.313 -62.833 1.00 87.94 333 ALA A C 1
ATOM 2532 O O . ALA A 1 333 ? 23.420 1.218 -64.061 1.00 87.94 333 ALA A O 1
ATOM 2533 N N . GLN A 1 334 ? 24.176 0.440 -62.095 1.00 86.56 334 GLN A N 1
ATOM 2534 C CA . GLN A 1 334 ? 24.879 -0.715 -62.659 1.00 86.56 334 GLN A CA 1
ATOM 2535 C C . GLN A 1 334 ? 23.908 -1.676 -63.359 1.00 86.56 334 GLN A C 1
ATOM 2537 O O . GLN A 1 334 ? 24.158 -2.088 -64.492 1.00 86.56 334 GLN A O 1
ATOM 2542 N N . PHE A 1 335 ? 22.770 -1.989 -62.732 1.00 88.25 335 PHE A N 1
ATOM 2543 C CA . PHE A 1 335 ? 21.748 -2.857 -63.317 1.00 88.25 335 PHE A CA 1
ATOM 2544 C C . PHE A 1 335 ? 21.175 -2.280 -64.617 1.00 88.25 335 PHE A C 1
ATOM 2546 O O . PHE A 1 335 ? 21.137 -2.975 -65.632 1.00 88.25 335 PHE A O 1
ATOM 2553 N N . GLN A 1 336 ? 20.785 -1.000 -64.622 1.00 87.75 336 GLN A N 1
ATOM 2554 C CA . GLN A 1 336 ? 20.284 -0.332 -65.827 1.00 87.75 336 GLN A CA 1
ATOM 2555 C C . GLN A 1 336 ? 21.312 -0.350 -66.957 1.00 87.75 336 GLN A C 1
ATOM 2557 O O . GLN A 1 336 ? 20.955 -0.587 -68.113 1.00 87.75 336 GLN A O 1
ATOM 2562 N N . ARG A 1 337 ? 22.595 -0.161 -66.630 1.00 88.12 337 ARG A N 1
ATOM 2563 C CA . ARG A 1 337 ? 23.669 -0.232 -67.618 1.00 88.12 337 ARG A CA 1
ATOM 2564 C C . ARG A 1 337 ? 23.783 -1.625 -68.233 1.00 88.12 337 ARG A C 1
ATOM 2566 O O . ARG A 1 337 ? 23.826 -1.733 -69.457 1.00 88.12 337 ARG A O 1
ATOM 2573 N N . VAL A 1 338 ? 23.786 -2.677 -67.414 1.00 84.81 338 VAL A N 1
ATOM 2574 C CA . VAL A 1 338 ? 23.858 -4.071 -67.885 1.00 84.81 338 VAL A CA 1
ATOM 2575 C C . VAL A 1 338 ? 22.650 -4.423 -68.758 1.00 84.81 338 VAL A C 1
ATOM 2577 O O . VAL A 1 338 ? 22.822 -4.961 -69.850 1.00 84.81 338 VAL A O 1
ATOM 2580 N N . VAL A 1 339 ? 21.435 -4.063 -68.334 1.00 85.12 339 VAL A N 1
ATOM 2581 C CA . VAL A 1 339 ? 20.210 -4.282 -69.123 1.00 85.12 339 VAL A CA 1
ATOM 2582 C C . VAL A 1 339 ? 20.271 -3.542 -70.460 1.00 85.12 339 VAL A C 1
ATOM 2584 O O . VAL A 1 339 ? 19.942 -4.125 -71.492 1.00 85.12 339 VAL A O 1
ATOM 2587 N N . GLY A 1 340 ? 20.742 -2.293 -70.466 1.00 81.19 340 GLY A N 1
ATOM 2588 C CA . GLY A 1 340 ? 20.907 -1.506 -71.688 1.00 81.19 340 GLY A CA 1
ATOM 2589 C C . GLY A 1 340 ? 21.888 -2.137 -72.677 1.00 81.19 340 GLY A C 1
ATOM 2590 O O . GLY A 1 340 ? 21.601 -2.171 -73.868 1.00 81.19 340 GLY A O 1
ATOM 2591 N N . VAL A 1 341 ? 23.006 -2.689 -72.191 1.00 79.94 341 VAL A N 1
ATOM 2592 C CA . VAL A 1 341 ? 24.005 -3.386 -73.024 1.00 79.94 341 VAL A CA 1
ATOM 2593 C C . VAL A 1 341 ? 23.453 -4.695 -73.601 1.00 79.94 341 VAL A C 1
ATOM 2595 O O . VAL A 1 341 ? 23.720 -5.019 -74.757 1.00 79.94 341 VAL A O 1
ATOM 2598 N N . ILE A 1 342 ? 22.654 -5.440 -72.833 1.00 77.50 342 ILE A N 1
ATOM 2599 C CA . ILE A 1 342 ? 22.000 -6.668 -73.316 1.00 77.50 342 ILE A CA 1
ATOM 2600 C C . ILE A 1 342 ? 20.930 -6.341 -74.368 1.00 77.50 342 ILE A C 1
ATOM 2602 O O . ILE A 1 342 ? 20.797 -7.071 -75.349 1.00 77.50 342 ILE A O 1
ATOM 2606 N N . ALA A 1 343 ? 20.189 -5.244 -74.192 1.00 72.12 343 ALA A N 1
ATOM 2607 C CA . ALA A 1 343 ? 19.138 -4.823 -75.115 1.00 72.12 343 ALA A CA 1
ATOM 2608 C C . ALA A 1 343 ? 19.674 -4.335 -76.473 1.00 72.12 343 ALA A C 1
ATOM 2610 O O . ALA A 1 343 ? 19.000 -4.523 -77.478 1.00 72.12 343 ALA A O 1
ATOM 2611 N N . THR A 1 344 ? 20.874 -3.748 -76.521 1.00 67.25 344 THR A N 1
ATOM 2612 C CA . THR A 1 344 ? 21.542 -3.335 -77.772 1.00 67.25 344 THR A CA 1
ATOM 2613 C C . THR A 1 344 ? 22.379 -4.436 -78.429 1.00 67.25 344 THR A C 1
ATOM 2615 O O . THR A 1 344 ? 22.854 -4.241 -79.544 1.00 67.25 344 THR A O 1
ATOM 2618 N N . SER A 1 345 ? 22.566 -5.579 -77.760 1.00 58.88 345 SER A N 1
ATOM 2619 C CA . SER A 1 345 ? 23.314 -6.739 -78.279 1.00 58.88 345 SER A CA 1
ATOM 2620 C C . SER A 1 345 ? 22.416 -7.830 -78.893 1.00 58.88 345 SER A C 1
ATOM 2622 O O . SER A 1 345 ? 22.908 -8.915 -79.204 1.00 58.88 345 SER A O 1
ATOM 2624 N N . ARG A 1 346 ? 21.111 -7.569 -79.044 1.00 46.78 346 ARG A N 1
ATOM 2625 C CA . ARG A 1 346 ? 20.145 -8.397 -79.787 1.00 46.78 346 ARG A CA 1
ATOM 2626 C C . ARG A 1 346 ? 19.757 -7.718 -81.090 1.00 46.78 346 ARG A C 1
ATOM 2628 O O . ARG A 1 346 ? 19.532 -8.462 -82.065 1.00 46.78 346 ARG A O 1
#

pLDDT: mean 91.44, std 8.33, range [46.78, 98.5]

Radius of gyration: 44.9 Å; chains: 1; bounding box: 99×34×153 Å

Foldseek 3Di:
DPPVVVVVVVVVVVVVVVVVLVVLLVLLVVLLVLLVVLLVVLVVLVFDLVQLVVLSVQLVVCSVVSVSNSNNVSSVVSNVSSLVRLLVSLVVLLVVLVVLLVVLVVLPDPCPVLVVLSVVLVVCSVVSVSVSNNVSSVVSNVSSLVSLVVSLVVLVVVLVVLLVLCVVVVHDLVVLVVLCVQLVVCVVVVVSVSNVVSSVVSVVVSLVVLCVSLVVLLVVLVLLLVLLVVLVFPLPQLVVLSVVLVVCSVVVVSVSSVVSSVVSNVVSLVRLLVSLVVCLVVLVVLCVVLVVLVFDLPQLVVLQVVLVVCVVVSVSSSSSVSNVRSVVSSVVRSVVSVVVVVVVVD